Protein AF-A0A7S2T0H1-F1 (afdb_monomer_lite)

Radius of gyration: 29.08 Å; chains: 1; bounding box: 65×46×97 Å

Secondary structure (DSSP, 8-state):
-HHHHHHHHHHHHHHTHHHHHHHHHHHHHHHHHHHHHHHHHHTTTTTS--TTHHHHHHHHHHHHHHHHHHHHHHHHHHHHHHHHHHHHHHHHHHHHHHGGG--S-HHHHHHHHHHHHHHHHHHHHHHHHHHHHHHHHHHHHHHHHHHHHTTTTHHHHGGGHHHHHIIIIISHHHHTHHHHT--HHHHHHHHHHHHIIIIIIHHHHTTHHHHHHHHHHHTT--TTS-HHHHHHH--TT-HHHHHHHHHHHHHHHHHHHHHHHHHHHHHHHHHHHHHHHHHHHHHHHHHHHHHHHHHHHHHHHHHHHHHHHHH--

Sequence (313 aa):
DRNLEDEYLENLVVLSKGKFLSGYAVSLGLFILGPLVDMIQAWPLNRIDDPNVHSVMAKEAVPTFCALLVLLFGLVACAVAYETGKCVAWSWRWCWCCCSSSLTNRRGCLNVVSSCTESLRRQRRVILQITGAVYLSYVVIMSVEFAMLGNLWSFLYGKQGWILKLIFFDLPPLISLLFMSLPTFLVGEIMFLAILSFSVIIPTVLGYWQSMNDIVNSGIEFTRFSPFWEELCSDEDRPDIVRSCKIDYVYKMALPYILVNALMIAVIIVSALSEATNRRLFIWKKLTRAQHSKIIKDHKKKEETIIEMFQSF

Foldseek 3Di:
DVVVVLVLLLVLLVVQLVLQLVLLVQLLVLQVVLVVVVCVVCVVVVPDDDVCVVVLCVLLCVLSVVLNVLSVCLNVVSVCLVVVLVVLVVVVVVVVVVPPPDDPDPPVVVVVVVVSVVVSSVSSVVNLVSVLVSLQVLLVSLLVSCLVCLCVCCLAFFLLSSLSCCLRHRCSSLLSLLRRLHALVSLCVSLVSNCCRSVNDSCVVVVSVVVLVCLVPVVDPLPTGNPVLCVQQVPPVCVPSNVVSSVVSNCVRVVSVVVRNVSSVVSSVSSVVSVVVSSVVSVVVVVVVVVVVVVVVVVVVVVVVVVVVVVVD

Structure (mmCIF, N/CA/C/O backbone):
data_AF-A0A7S2T0H1-F1
#
_entry.id   AF-A0A7S2T0H1-F1
#
loop_
_atom_site.group_PDB
_atom_site.id
_atom_site.type_symbol
_atom_site.label_atom_id
_atom_site.label_alt_id
_atom_site.label_comp_id
_atom_site.label_asym_id
_atom_site.label_entity_id
_atom_site.label_seq_id
_atom_site.pdbx_PDB_ins_code
_atom_site.Cartn_x
_atom_site.Cartn_y
_atom_site.Cartn_z
_atom_site.occupancy
_atom_site.B_iso_or_equiv
_atom_site.auth_seq_id
_atom_site.auth_comp_id
_atom_site.auth_asym_id
_atom_site.auth_atom_id
_atom_site.pdbx_PDB_model_num
ATOM 1 N N . ASP A 1 1 ? 0.901 -2.892 30.614 1.00 58.84 1 ASP A N 1
ATOM 2 C CA . ASP A 1 1 ? -0.549 -3.097 30.774 1.00 58.84 1 ASP A CA 1
ATOM 3 C C . ASP A 1 1 ? -1.129 -3.787 29.530 1.00 58.84 1 ASP A C 1
ATOM 5 O O . ASP A 1 1 ? -1.728 -3.148 28.674 1.00 58.84 1 ASP A O 1
ATOM 9 N N . ARG A 1 2 ? -0.856 -5.093 29.354 1.00 64.06 2 ARG A N 1
ATOM 10 C CA . ARG A 1 2 ? -1.205 -5.840 28.121 1.00 64.06 2 ARG A CA 1
ATOM 11 C C . ARG A 1 2 ? -2.721 -5.933 27.885 1.00 64.06 2 ARG A C 1
ATOM 13 O O . ARG A 1 2 ? -3.167 -5.949 26.746 1.00 64.06 2 ARG A O 1
ATOM 20 N N . ASN A 1 3 ? -3.512 -5.916 28.958 1.00 74.75 3 ASN A N 1
ATOM 21 C CA . ASN A 1 3 ? -4.973 -5.966 28.868 1.00 74.75 3 ASN A CA 1
ATOM 22 C C . ASN A 1 3 ? -5.575 -4.686 28.273 1.00 74.75 3 ASN A C 1
ATOM 24 O O . ASN A 1 3 ? -6.564 -4.757 27.548 1.00 74.75 3 ASN A O 1
ATOM 28 N N . LEU A 1 4 ? -4.983 -3.524 28.564 1.00 77.06 4 LEU A N 1
ATOM 29 C CA . LEU A 1 4 ? -5.436 -2.234 28.038 1.00 77.06 4 LEU A CA 1
ATOM 30 C C . LEU A 1 4 ? -5.136 -2.075 26.544 1.00 77.06 4 LEU A C 1
ATOM 32 O O . LEU A 1 4 ? -5.931 -1.468 25.827 1.00 77.06 4 LEU A O 1
ATOM 36 N N . GLU A 1 5 ? -4.022 -2.637 26.077 1.00 76.38 5 GLU A N 1
ATOM 37 C CA . GLU A 1 5 ? -3.668 -2.664 24.655 1.00 76.38 5 GLU A CA 1
ATOM 38 C C . GLU A 1 5 ? -4.590 -3.591 23.856 1.00 76.38 5 GLU A C 1
ATOM 40 O O . GLU A 1 5 ? -5.114 -3.188 22.818 1.00 76.38 5 GLU A O 1
ATOM 45 N N . ASP A 1 6 ? -4.880 -4.779 24.388 1.00 76.25 6 ASP A N 1
ATOM 46 C CA . ASP A 1 6 ? -5.849 -5.702 23.791 1.00 76.25 6 ASP A CA 1
ATOM 47 C C . ASP A 1 6 ? -7.241 -5.057 23.668 1.00 76.25 6 ASP A C 1
ATOM 49 O O . ASP A 1 6 ? -7.876 -5.108 22.614 1.00 76.25 6 ASP A O 1
ATOM 53 N N . GLU A 1 7 ? -7.703 -4.380 24.720 1.00 80.00 7 GLU A N 1
ATOM 54 C CA . GLU A 1 7 ? -8.996 -3.691 24.712 1.00 80.00 7 GLU A CA 1
ATOM 55 C C . GLU A 1 7 ? -9.024 -2.498 23.740 1.00 80.00 7 GLU A C 1
ATOM 57 O O . GLU A 1 7 ? -10.055 -2.214 23.121 1.00 80.00 7 GLU A O 1
ATOM 62 N N . TYR A 1 8 ? -7.901 -1.796 23.575 1.00 83.06 8 TYR A N 1
ATOM 63 C CA . TYR A 1 8 ? -7.769 -0.742 22.573 1.00 83.06 8 TYR A CA 1
ATOM 64 C C . TYR A 1 8 ? -7.890 -1.306 21.151 1.00 83.06 8 TYR A C 1
ATOM 66 O O . TYR A 1 8 ? -8.699 -0.800 20.371 1.00 83.06 8 TYR A O 1
ATOM 74 N N . LEU A 1 9 ? -7.143 -2.367 20.825 1.00 80.25 9 LEU A N 1
ATOM 75 C CA . LEU A 1 9 ? -7.165 -2.995 19.500 1.00 80.25 9 LEU A CA 1
ATOM 76 C C . LEU A 1 9 ? -8.558 -3.526 19.147 1.00 80.25 9 LEU A C 1
ATOM 78 O O . LEU A 1 9 ? -9.033 -3.338 18.027 1.00 80.25 9 LEU A O 1
ATOM 82 N N . GLU A 1 10 ? -9.262 -4.119 20.110 1.00 79.12 10 GLU A N 1
ATOM 83 C CA . GLU A 1 10 ? -10.645 -4.552 19.912 1.00 79.12 10 GLU A CA 1
ATOM 84 C C . GLU A 1 10 ? -11.586 -3.383 19.595 1.00 79.12 10 GLU A C 1
ATOM 86 O O . GLU A 1 10 ? -12.421 -3.489 18.693 1.00 79.12 10 GLU A O 1
ATOM 91 N N . ASN A 1 11 ? -11.464 -2.267 20.321 1.00 81.38 11 ASN A N 1
ATOM 92 C CA . ASN A 1 11 ? -12.262 -1.071 20.050 1.00 81.38 11 ASN A CA 1
ATOM 93 C C . ASN A 1 11 ? -11.920 -0.458 18.690 1.00 81.38 11 ASN A C 1
ATOM 95 O O . ASN A 1 11 ? -12.821 0.001 17.986 1.00 81.38 11 ASN A O 1
ATOM 99 N N . LEU A 1 12 ? -10.643 -0.481 18.306 1.00 82.38 12 LEU A N 1
ATOM 100 C CA . LEU A 1 12 ? -10.184 0.006 17.014 1.00 82.38 12 LEU A CA 1
ATOM 101 C C . LEU A 1 12 ? -10.850 -0.775 15.876 1.00 82.38 12 LEU A C 1
ATOM 103 O O . LEU A 1 12 ? -11.467 -0.152 15.017 1.00 82.38 12 LEU A O 1
ATOM 107 N N . VAL A 1 13 ? -10.809 -2.113 15.902 1.00 82.00 13 VAL A N 1
ATOM 108 C CA . VAL A 1 13 ? -11.385 -2.987 14.855 1.00 82.00 13 VAL A CA 1
ATOM 109 C C . VAL A 1 13 ? -12.895 -2.781 14.687 1.00 82.00 13 VAL A C 1
ATOM 111 O O . VAL A 1 13 ? -13.408 -2.806 13.567 1.00 82.00 13 VAL A O 1
ATOM 114 N N . VAL A 1 14 ? -13.623 -2.542 15.782 1.00 79.88 14 VAL A N 1
ATOM 115 C CA . VAL A 1 14 ? -15.074 -2.286 15.734 1.00 79.88 14 VAL A CA 1
ATOM 116 C C . VAL A 1 14 ? -15.383 -0.923 15.120 1.00 79.88 14 VAL A C 1
ATOM 118 O O . VAL A 1 14 ? -16.263 -0.817 14.268 1.00 79.88 14 VAL A O 1
ATOM 121 N N . LEU A 1 15 ? -14.657 0.119 15.531 1.00 79.81 15 LEU A N 1
ATOM 122 C CA . LEU A 1 15 ? -14.873 1.485 15.043 1.00 79.81 15 LEU A CA 1
ATOM 123 C C . LEU A 1 15 ? -14.443 1.668 13.581 1.00 79.81 15 LEU A C 1
ATOM 125 O O . LEU A 1 15 ? -14.907 2.589 12.913 1.00 79.81 15 LEU A O 1
ATOM 129 N N . SER A 1 16 ? -13.566 0.800 13.084 1.00 82.19 16 SER A N 1
ATOM 130 C CA . SER A 1 16 ? -12.949 0.908 11.761 1.00 82.19 16 SER A CA 1
ATOM 131 C C . SER A 1 16 ? -13.557 -0.017 10.703 1.00 82.19 16 SER A C 1
ATOM 133 O O . SER A 1 16 ? -13.072 0.003 9.579 1.00 82.19 16 SER A O 1
ATOM 135 N N . LYS A 1 17 ? -14.645 -0.762 10.972 1.00 82.88 17 LYS A N 1
ATOM 136 C CA . LYS A 1 17 ? -15.260 -1.673 9.973 1.00 82.88 17 LYS A CA 1
ATOM 137 C C . LYS A 1 17 ? -15.438 -1.027 8.590 1.00 82.88 17 LYS A C 1
ATOM 139 O O . LYS A 1 17 ? -15.070 -1.621 7.581 1.00 82.88 17 LYS A O 1
ATOM 144 N N . GLY A 1 18 ? -15.977 0.195 8.549 1.00 83.19 18 GLY A N 1
ATOM 145 C CA . GLY A 1 18 ? -16.159 0.935 7.295 1.00 83.19 18 GLY A CA 1
ATOM 146 C C . GLY A 1 18 ? -14.838 1.273 6.600 1.00 83.19 18 GLY A C 1
ATOM 147 O O . GLY A 1 18 ? -14.752 1.157 5.386 1.00 83.19 18 GLY A O 1
ATOM 148 N N . LYS A 1 19 ? -13.802 1.603 7.379 1.00 87.00 19 LYS A N 1
ATOM 149 C CA . LYS A 1 19 ? -12.456 1.954 6.906 1.00 87.00 19 LYS A CA 1
ATOM 150 C C . LYS A 1 19 ? -11.707 0.764 6.303 1.00 87.00 19 LYS A C 1
ATOM 152 O O . LYS A 1 19 ? -11.042 0.913 5.284 1.00 87.00 19 LYS A O 1
ATOM 157 N N . PHE A 1 20 ? -11.844 -0.421 6.901 1.00 85.00 20 PHE A N 1
ATOM 158 C CA . PHE A 1 20 ? -11.280 -1.658 6.353 1.00 85.00 20 PHE A CA 1
ATOM 159 C C . PHE A 1 20 ? -11.918 -2.015 5.007 1.00 85.00 20 PHE A C 1
ATOM 161 O O . PHE A 1 20 ? -11.212 -2.244 4.030 1.00 85.00 20 PHE A O 1
ATOM 168 N N . LEU A 1 21 ? -13.252 -2.011 4.927 1.00 85.00 21 LEU A N 1
ATOM 169 C CA . LEU A 1 21 ? -13.957 -2.334 3.682 1.00 85.00 21 LEU A CA 1
ATOM 170 C C . LEU A 1 21 ? -13.691 -1.294 2.587 1.00 85.00 21 LEU A C 1
ATOM 172 O O . LEU A 1 21 ? -13.424 -1.668 1.447 1.00 85.00 21 LEU A O 1
ATOM 176 N N . SER A 1 22 ? -13.703 0.000 2.929 1.00 87.56 22 SER A N 1
ATOM 177 C CA . SER A 1 22 ? -13.361 1.056 1.973 1.00 87.56 22 SER A CA 1
ATOM 178 C C . SER A 1 22 ? -11.909 0.961 1.519 1.00 87.56 22 SER A C 1
ATOM 180 O O . SER A 1 22 ? -11.635 1.183 0.349 1.00 87.56 22 SER A O 1
ATOM 182 N N . GLY A 1 23 ? -10.981 0.598 2.411 1.00 88.69 23 GLY A N 1
ATOM 183 C CA . GLY A 1 23 ? -9.5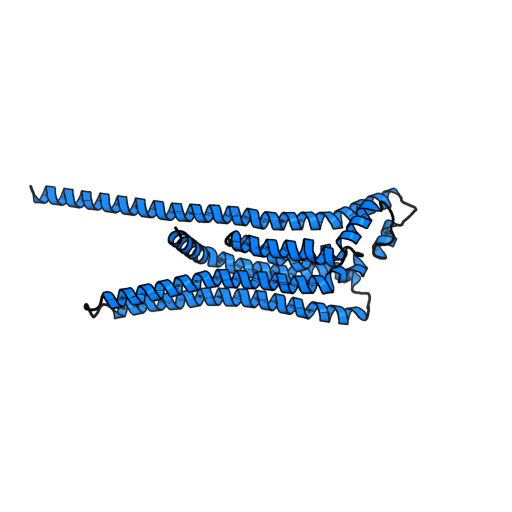79 0.392 2.057 1.00 88.69 23 GLY A CA 1
ATOM 184 C C . GLY A 1 23 ? -9.410 -0.692 0.994 1.00 88.69 23 GLY A C 1
ATOM 185 O O . GLY A 1 23 ? -8.779 -0.441 -0.024 1.00 88.69 23 GLY A O 1
ATOM 186 N N . TYR A 1 24 ? -10.036 -1.859 1.166 1.00 88.00 24 TYR A N 1
ATOM 187 C CA . TYR A 1 24 ? -9.967 -2.929 0.163 1.00 88.00 24 TYR A CA 1
ATOM 188 C C . TYR A 1 24 ? -10.647 -2.541 -1.153 1.00 88.00 24 TYR A C 1
ATOM 190 O O . TYR A 1 24 ? -10.135 -2.853 -2.224 1.00 88.00 24 TYR A O 1
ATOM 198 N N . ALA A 1 25 ? -11.772 -1.823 -1.095 1.00 87.75 25 ALA A N 1
ATOM 199 C CA . ALA A 1 25 ? -12.424 -1.310 -2.297 1.00 87.75 25 ALA A CA 1
ATOM 200 C C . ALA A 1 25 ? -11.519 -0.327 -3.061 1.00 87.75 25 ALA A C 1
ATOM 202 O O . ALA A 1 25 ? -11.408 -0.413 -4.282 1.00 87.75 25 ALA A O 1
ATOM 203 N N . VAL A 1 26 ? -10.825 0.566 -2.346 1.00 90.12 26 VAL A N 1
ATOM 204 C CA . VAL A 1 26 ? -9.837 1.482 -2.933 1.00 90.12 26 VAL A CA 1
ATOM 205 C C . VAL A 1 26 ? -8.635 0.712 -3.478 1.00 90.12 26 VAL A C 1
ATOM 207 O O . VAL A 1 26 ? -8.173 1.036 -4.565 1.00 90.12 26 VAL A O 1
ATOM 210 N N . SER A 1 27 ? -8.144 -0.321 -2.785 1.00 89.88 27 SER A N 1
ATOM 211 C CA . SER A 1 27 ? -7.009 -1.120 -3.268 1.00 89.88 27 SER A CA 1
ATOM 212 C C . SER A 1 27 ? -7.347 -1.850 -4.567 1.00 89.88 27 SER A C 1
ATOM 214 O O . SER A 1 27 ? -6.549 -1.817 -5.496 1.00 89.88 27 SER A O 1
ATOM 216 N N . LEU A 1 28 ? -8.538 -2.451 -4.659 1.00 88.81 28 LEU A N 1
ATOM 217 C CA . LEU A 1 28 ? -9.033 -3.094 -5.878 1.00 88.81 28 LEU A CA 1
ATOM 218 C C . LEU A 1 28 ? -9.240 -2.073 -7.000 1.00 88.81 28 LEU A C 1
ATOM 220 O O . LEU A 1 28 ? -8.843 -2.319 -8.135 1.00 88.81 28 LEU A O 1
ATOM 224 N N . GLY A 1 29 ? -9.814 -0.912 -6.676 1.00 86.62 29 GLY A N 1
ATOM 225 C CA . GLY A 1 29 ? -9.983 0.181 -7.630 1.00 86.62 29 GLY A CA 1
ATOM 226 C C . GLY A 1 29 ? -8.648 0.649 -8.205 1.00 86.62 29 GLY A C 1
ATOM 227 O O . GLY A 1 29 ? -8.516 0.748 -9.418 1.00 86.62 29 GLY A O 1
ATOM 228 N N . LEU A 1 30 ? -7.642 0.873 -7.357 1.00 86.88 30 LEU A N 1
ATOM 229 C CA . LEU A 1 30 ? -6.303 1.287 -7.783 1.00 86.88 30 LEU A CA 1
ATOM 230 C C . LEU A 1 30 ? -5.565 0.187 -8.554 1.00 86.88 30 LEU A C 1
ATOM 232 O O . LEU A 1 30 ? -4.889 0.499 -9.529 1.00 86.88 30 LEU A O 1
ATOM 236 N N . PHE A 1 31 ? -5.738 -1.081 -8.171 1.00 86.06 31 PHE A N 1
ATOM 237 C CA . PHE A 1 31 ? -5.162 -2.222 -8.888 1.00 86.06 31 PHE A CA 1
ATOM 238 C C . PHE A 1 31 ? -5.712 -2.353 -10.315 1.00 86.06 31 PHE A C 1
ATOM 240 O O . PHE A 1 31 ? -4.984 -2.743 -11.215 1.00 86.06 31 PHE A O 1
ATOM 247 N N . ILE A 1 32 ? -6.986 -2.012 -10.538 1.00 84.44 32 ILE A N 1
ATOM 248 C CA . ILE A 1 32 ? -7.607 -2.050 -11.873 1.00 84.44 32 ILE A CA 1
ATOM 249 C C . ILE A 1 32 ? -7.308 -0.767 -12.659 1.00 84.44 32 ILE A C 1
ATOM 251 O O . ILE A 1 32 ? -7.019 -0.820 -13.853 1.00 84.44 32 ILE A O 1
ATOM 255 N N . LEU A 1 33 ? -7.388 0.395 -12.004 1.00 81.62 33 LEU A N 1
ATOM 256 C CA . LEU A 1 33 ? -7.216 1.693 -12.657 1.00 81.62 33 LEU A CA 1
ATOM 257 C C . LEU A 1 33 ? -5.780 1.935 -13.119 1.00 81.62 33 LEU A C 1
ATOM 259 O O . LEU A 1 33 ? -5.607 2.557 -14.160 1.00 81.62 33 LEU A O 1
ATOM 263 N N . GLY A 1 34 ? -4.775 1.454 -12.384 1.00 73.88 34 GLY A N 1
ATOM 264 C CA . GLY A 1 34 ? -3.366 1.604 -12.759 1.00 73.88 34 GLY A CA 1
ATOM 265 C C . GLY A 1 34 ? -3.071 1.069 -14.167 1.00 73.88 34 GLY A C 1
ATOM 266 O O . GLY A 1 34 ? -2.762 1.864 -15.058 1.00 73.88 34 GLY A O 1
ATOM 267 N N . PRO A 1 35 ? -3.280 -0.239 -14.413 1.00 72.19 35 PRO A N 1
ATOM 268 C CA . PRO A 1 35 ? -3.136 -0.841 -15.737 1.00 72.19 35 PRO A CA 1
ATOM 269 C C . PRO A 1 35 ? -4.044 -0.216 -16.799 1.00 72.19 35 PRO A C 1
ATOM 271 O O . PRO A 1 35 ? -3.666 -0.130 -17.961 1.00 72.19 35 PRO A O 1
ATOM 274 N N . LEU A 1 36 ? -5.245 0.233 -16.424 1.00 72.62 36 LEU A N 1
ATOM 275 C CA . LEU A 1 36 ? -6.188 0.839 -17.364 1.00 72.62 36 LEU A CA 1
ATOM 276 C C . LEU A 1 36 ? -5.705 2.208 -17.862 1.00 72.62 36 LEU A C 1
ATOM 278 O O . LEU A 1 36 ? -5.838 2.505 -19.047 1.00 72.62 36 LEU A O 1
ATOM 282 N N . VAL A 1 37 ? -5.130 3.035 -16.983 1.00 72.62 37 VAL A N 1
ATOM 283 C CA . VAL A 1 37 ? -4.539 4.328 -17.364 1.00 72.62 37 VAL A CA 1
ATOM 284 C C . VAL A 1 37 ? -3.370 4.116 -18.316 1.00 72.62 37 VAL A C 1
ATOM 286 O O . VAL A 1 37 ? -3.300 4.786 -19.345 1.00 72.62 37 VAL A O 1
ATOM 289 N N . ASP A 1 38 ? -2.502 3.157 -18.007 1.00 66.56 38 ASP A N 1
ATOM 290 C CA . ASP A 1 38 ? -1.375 2.815 -18.867 1.00 66.56 38 ASP A CA 1
ATOM 291 C C . ASP A 1 38 ? -1.838 2.251 -20.221 1.00 66.56 38 ASP A C 1
ATOM 293 O O . ASP A 1 38 ? -1.403 2.724 -21.265 1.00 66.56 38 ASP A O 1
ATOM 297 N N . MET A 1 39 ? -2.834 1.359 -20.243 1.00 66.56 39 MET A N 1
ATOM 298 C CA . MET A 1 39 ? -3.401 0.826 -21.487 1.00 66.56 39 MET A CA 1
ATOM 299 C C . MET A 1 39 ? -4.010 1.923 -22.372 1.00 66.56 39 MET A C 1
ATOM 301 O O . MET A 1 39 ? -3.869 1.877 -23.594 1.00 66.56 39 MET A O 1
ATOM 305 N N . ILE A 1 40 ? -4.665 2.929 -21.781 1.00 70.50 40 ILE A N 1
ATOM 306 C CA . ILE A 1 40 ? -5.178 4.092 -22.520 1.00 70.50 40 ILE A CA 1
ATOM 307 C C . ILE A 1 40 ? -4.023 4.941 -23.067 1.00 70.50 40 ILE A C 1
ATOM 309 O O . ILE A 1 40 ? -4.090 5.383 -24.214 1.00 70.50 40 ILE A O 1
ATOM 313 N N . GLN A 1 41 ? -2.965 5.155 -22.280 1.00 66.25 41 GLN A N 1
ATOM 314 C CA . GLN A 1 41 ? -1.777 5.897 -22.714 1.00 66.25 41 GLN A CA 1
ATOM 315 C C . GLN A 1 41 ? -1.006 5.167 -23.822 1.00 66.25 41 GLN A C 1
ATOM 317 O O . GLN A 1 41 ? -0.531 5.807 -24.758 1.00 66.25 41 GLN A O 1
ATOM 322 N N . ALA A 1 42 ? -0.922 3.840 -23.744 1.00 60.69 42 ALA A N 1
ATOM 323 C CA . ALA A 1 42 ? -0.217 2.981 -24.686 1.00 60.69 42 ALA A CA 1
ATOM 324 C C . ALA A 1 42 ? -1.061 2.595 -25.914 1.00 60.69 42 ALA A C 1
ATOM 326 O O . ALA A 1 42 ? -0.509 2.091 -26.892 1.00 60.69 42 ALA A O 1
ATOM 327 N N . TRP A 1 43 ? -2.375 2.862 -25.925 1.00 59.28 43 TRP A N 1
ATOM 328 C CA . TRP A 1 43 ? -3.269 2.562 -27.055 1.00 59.28 43 TRP A CA 1
ATOM 329 C C . TRP A 1 43 ? -2.721 3.042 -28.411 1.00 59.28 43 TRP A C 1
ATOM 331 O O . TRP A 1 43 ? -2.726 2.250 -29.357 1.00 59.28 43 TRP A O 1
ATOM 341 N N . PRO A 1 44 ? -2.206 4.282 -28.559 1.00 56.56 44 PRO A N 1
ATOM 342 C CA . PRO A 1 44 ? -1.683 4.753 -29.842 1.00 56.56 44 PRO A CA 1
ATOM 343 C C . PRO A 1 44 ? -0.455 3.961 -30.317 1.00 56.56 44 PRO A C 1
ATOM 345 O O . PRO A 1 44 ? -0.202 3.895 -31.517 1.00 56.56 44 PRO A O 1
ATOM 348 N N . LEU A 1 45 ? 0.291 3.369 -29.379 1.00 51.91 45 LEU A N 1
ATOM 349 C CA . LEU A 1 45 ? 1.586 2.717 -29.585 1.00 51.91 45 LEU A CA 1
ATOM 350 C C . LEU A 1 45 ? 1.453 1.194 -29.763 1.00 51.91 45 LEU A C 1
ATOM 352 O O . LEU A 1 45 ? 2.238 0.597 -30.491 1.00 51.91 45 LEU A O 1
ATOM 356 N N . ASN A 1 46 ? 0.402 0.579 -29.209 1.00 52.81 46 ASN A N 1
ATOM 357 C CA . ASN A 1 46 ? 0.074 -0.849 -29.362 1.00 52.81 46 ASN A CA 1
ATOM 358 C C . ASN A 1 46 ? -0.429 -1.246 -30.763 1.00 52.81 46 ASN A C 1
ATOM 360 O O . ASN A 1 46 ? -0.844 -2.380 -30.975 1.00 52.81 46 ASN A O 1
ATOM 364 N N . ARG A 1 47 ? -0.411 -0.328 -31.735 1.00 52.47 47 ARG A N 1
ATOM 365 C CA . ARG A 1 47 ? -0.765 -0.608 -33.137 1.00 52.47 47 ARG A CA 1
ATOM 366 C C . ARG A 1 47 ? 0.353 -1.304 -33.925 1.00 52.47 47 ARG A C 1
ATOM 368 O O . ARG A 1 47 ? 0.169 -1.578 -35.107 1.00 52.47 47 ARG A O 1
ATOM 375 N N . ILE A 1 48 ? 1.504 -1.531 -33.294 1.00 54.25 48 ILE A N 1
ATOM 376 C CA . ILE A 1 48 ? 2.662 -2.213 -33.871 1.00 54.25 48 ILE A CA 1
ATOM 377 C C . ILE A 1 48 ? 2.563 -3.692 -33.467 1.00 54.25 48 ILE A C 1
ATOM 379 O O . ILE A 1 48 ? 2.824 -4.043 -32.319 1.00 54.25 48 ILE A O 1
ATOM 383 N N . ASP A 1 49 ? 2.121 -4.541 -34.398 1.00 48.56 49 ASP A N 1
ATOM 384 C CA . ASP A 1 49 ? 1.957 -5.987 -34.197 1.00 48.56 49 ASP A CA 1
ATOM 385 C C . ASP A 1 49 ? 3.324 -6.674 -34.051 1.00 48.56 49 ASP A C 1
ATOM 387 O O . ASP A 1 49 ? 3.961 -7.041 -35.040 1.00 48.56 49 ASP A O 1
ATOM 391 N N . ASP A 1 50 ? 3.781 -6.856 -32.812 1.00 55.69 50 ASP A N 1
ATOM 392 C CA . ASP A 1 50 ? 5.008 -7.592 -32.506 1.00 55.69 50 ASP A CA 1
ATOM 393 C C . ASP A 1 50 ? 4.656 -8.975 -31.900 1.00 55.69 50 ASP A C 1
ATOM 395 O O . ASP A 1 50 ? 4.017 -9.052 -30.843 1.00 55.69 50 ASP A O 1
ATOM 399 N N . PRO A 1 51 ? 5.035 -10.112 -32.521 1.00 54.47 51 PRO A N 1
ATOM 400 C CA . PRO A 1 51 ? 4.623 -11.457 -32.087 1.00 54.47 51 PRO A CA 1
ATOM 401 C C . PRO A 1 51 ? 5.105 -11.857 -30.680 1.00 54.47 51 PRO A C 1
ATOM 403 O O . PRO A 1 51 ? 4.570 -12.795 -30.083 1.00 54.47 51 PRO A O 1
ATOM 406 N N . ASN A 1 52 ? 6.071 -11.136 -30.104 1.00 56.41 52 ASN A N 1
ATOM 407 C CA . ASN A 1 52 ? 6.539 -11.364 -28.734 1.00 56.41 52 ASN A CA 1
ATOM 408 C C . ASN A 1 52 ? 5.536 -10.913 -27.653 1.00 56.41 52 ASN A C 1
ATOM 410 O O . ASN A 1 52 ? 5.615 -11.394 -26.516 1.00 56.41 52 ASN A O 1
ATOM 414 N N . VAL A 1 53 ? 4.559 -10.065 -28.000 1.00 57.22 53 VAL A N 1
ATOM 415 C CA . VAL A 1 53 ? 3.578 -9.477 -27.067 1.00 57.22 53 VAL A CA 1
ATOM 416 C C . VAL A 1 53 ? 2.706 -10.544 -26.395 1.00 57.22 53 VAL A C 1
ATOM 418 O O . VAL A 1 53 ? 2.446 -10.467 -25.194 1.00 57.22 53 VAL A O 1
ATOM 421 N N . HIS A 1 54 ? 2.322 -11.607 -27.110 1.00 54.41 54 HIS A N 1
ATOM 422 C CA . HIS A 1 54 ? 1.484 -12.672 -26.541 1.00 54.41 54 HIS A CA 1
ATOM 423 C C . HIS A 1 54 ? 2.184 -13.472 -25.432 1.00 54.41 54 HIS A C 1
ATOM 425 O O . HIS A 1 54 ? 1.559 -13.831 -24.433 1.00 54.41 54 HIS A O 1
ATOM 431 N N . SER A 1 55 ? 3.488 -13.728 -25.577 1.00 60.44 55 SER A N 1
ATOM 432 C CA . SER A 1 55 ? 4.273 -14.458 -24.569 1.00 60.44 55 SER A CA 1
ATOM 433 C C . SER A 1 55 ? 4.494 -13.639 -23.294 1.00 60.44 55 SER A C 1
ATOM 435 O O . SER A 1 55 ? 4.597 -14.186 -22.195 1.00 60.44 55 SER A O 1
ATOM 437 N N . VAL A 1 56 ? 4.537 -12.320 -23.452 1.00 61.47 56 VAL A N 1
ATOM 438 C CA . VAL A 1 56 ? 4.705 -11.339 -22.388 1.00 61.47 56 VAL A CA 1
ATOM 439 C C . VAL A 1 56 ? 3.406 -11.171 -21.605 1.00 61.47 56 VAL A C 1
ATOM 441 O O . VAL A 1 56 ? 3.411 -11.337 -20.387 1.00 61.47 56 VAL A O 1
ATOM 444 N N . MET A 1 57 ? 2.280 -10.979 -22.296 1.00 60.66 57 MET A N 1
ATOM 445 C CA . MET A 1 57 ? 0.965 -10.861 -21.656 1.00 60.66 57 MET A CA 1
ATOM 446 C C . MET A 1 57 ? 0.599 -12.107 -20.842 1.00 60.66 57 MET A C 1
ATOM 448 O O . MET A 1 57 ? 0.053 -11.995 -19.748 1.00 60.66 57 MET A O 1
ATOM 452 N N . ALA A 1 58 ? 0.958 -13.303 -21.322 1.00 61.69 58 ALA A N 1
ATOM 453 C CA . ALA A 1 58 ? 0.738 -14.543 -20.578 1.00 61.69 58 ALA A CA 1
ATOM 454 C C . ALA A 1 58 ? 1.559 -14.620 -19.274 1.00 61.69 58 ALA A C 1
ATOM 456 O O . ALA A 1 58 ? 1.087 -15.178 -18.283 1.00 61.69 58 ALA A O 1
ATOM 457 N N . LYS A 1 59 ? 2.775 -14.054 -19.256 1.00 66.69 59 LYS A N 1
ATOM 458 C CA . LYS A 1 59 ? 3.638 -14.016 -18.065 1.00 66.69 59 LYS A CA 1
ATOM 459 C C . LYS A 1 59 ? 3.187 -12.971 -17.049 1.00 66.69 59 LYS A C 1
ATOM 461 O O . LYS A 1 59 ? 3.340 -13.218 -15.858 1.00 66.69 59 LYS A O 1
ATOM 466 N N . GLU A 1 60 ? 2.615 -11.855 -17.498 1.00 69.12 60 GLU A N 1
ATOM 467 C CA . GLU A 1 60 ? 2.047 -10.834 -16.604 1.00 69.12 60 GLU A CA 1
ATOM 468 C C . GLU A 1 60 ? 0.695 -11.270 -16.018 1.00 69.12 60 GLU A C 1
ATOM 470 O O . GLU A 1 60 ? 0.396 -10.996 -14.857 1.00 69.12 60 GLU A O 1
ATOM 475 N N . ALA A 1 61 ? -0.121 -11.998 -16.787 1.00 71.94 61 ALA A N 1
ATOM 476 C CA . ALA A 1 61 ? -1.480 -12.370 -16.388 1.00 71.94 61 ALA A CA 1
ATOM 477 C C . ALA A 1 61 ? -1.536 -13.265 -15.138 1.00 71.94 61 ALA A C 1
ATOM 479 O O . ALA A 1 61 ? -2.451 -13.147 -14.329 1.00 71.94 61 ALA A O 1
ATOM 480 N N . VAL A 1 62 ? -0.572 -14.174 -14.962 1.00 75.94 62 VAL A N 1
ATOM 481 C CA . VAL A 1 62 ? -0.574 -15.121 -13.834 1.00 75.94 62 VAL A CA 1
ATOM 482 C C . VAL A 1 62 ? -0.366 -14.425 -12.478 1.00 75.94 62 VAL A C 1
ATOM 484 O O . VAL A 1 62 ? -1.227 -14.577 -11.608 1.00 75.94 62 VAL A O 1
ATOM 487 N N . PRO A 1 63 ? 0.725 -13.669 -12.244 1.00 79.12 63 PRO A N 1
ATOM 488 C CA . PRO A 1 63 ? 0.942 -12.989 -10.969 1.00 79.12 63 PRO A CA 1
ATOM 489 C C . PRO A 1 63 ? -0.103 -11.904 -10.697 1.00 79.12 63 PRO A C 1
ATOM 491 O O . PRO A 1 63 ? -0.592 -11.828 -9.570 1.00 79.12 63 PRO A O 1
ATOM 494 N N . THR A 1 64 ? -0.532 -11.152 -11.713 1.00 79.25 64 THR A N 1
ATOM 495 C CA . THR A 1 64 ? -1.598 -10.149 -11.559 1.00 79.25 64 THR A CA 1
ATOM 496 C C . THR A 1 64 ? -2.930 -10.786 -11.158 1.00 79.25 64 THR A C 1
ATOM 498 O O . THR A 1 64 ? -3.604 -10.295 -10.248 1.00 79.25 64 THR A O 1
ATOM 501 N N . PHE A 1 65 ? -3.297 -11.928 -11.748 1.00 82.56 65 PHE A N 1
ATOM 502 C CA . PHE A 1 65 ? -4.490 -12.673 -11.345 1.00 82.56 65 PHE A CA 1
ATOM 503 C C . PHE A 1 65 ? -4.365 -13.222 -9.918 1.00 82.56 65 PHE A C 1
ATOM 505 O O . PHE A 1 65 ? -5.304 -13.108 -9.129 1.00 82.56 65 PHE A O 1
ATOM 512 N N . CYS A 1 66 ? -3.198 -13.752 -9.541 1.00 83.69 66 CYS A N 1
ATOM 513 C CA . CYS A 1 66 ? -2.924 -14.186 -8.170 1.00 83.69 66 CYS A CA 1
ATOM 514 C C . CYS A 1 66 ? -3.039 -13.030 -7.163 1.00 83.69 66 CYS A C 1
ATOM 516 O O . CYS A 1 66 ? -3.682 -13.188 -6.125 1.00 83.69 66 CYS A O 1
ATOM 518 N N . ALA A 1 67 ? -2.473 -11.861 -7.468 1.00 83.50 67 ALA A N 1
ATOM 519 C CA . ALA A 1 67 ? -2.556 -10.670 -6.626 1.00 83.50 67 ALA A CA 1
ATOM 520 C C . ALA A 1 67 ? -4.006 -10.182 -6.471 1.00 83.50 67 ALA A C 1
ATOM 522 O O . ALA A 1 67 ? -4.452 -9.882 -5.360 1.00 83.50 67 ALA A O 1
ATOM 523 N N . LEU A 1 68 ? -4.780 -10.187 -7.559 1.00 86.94 68 LEU A N 1
ATOM 524 C CA . LEU A 1 68 ? -6.201 -9.848 -7.545 1.00 86.94 68 LEU A CA 1
ATOM 525 C C . LEU A 1 68 ? -7.015 -10.827 -6.690 1.00 86.94 68 LEU A C 1
ATOM 527 O O . LEU A 1 68 ? -7.829 -10.399 -5.870 1.00 86.94 68 LEU A O 1
ATOM 531 N N . LEU A 1 69 ? -6.769 -12.133 -6.824 1.00 86.75 69 LEU A N 1
ATOM 532 C CA . LEU A 1 69 ? -7.408 -13.151 -5.989 1.00 86.75 69 LEU A CA 1
ATOM 533 C C . LEU A 1 69 ? -7.071 -12.971 -4.508 1.00 86.75 69 LEU A C 1
ATOM 535 O O . LEU A 1 69 ? -7.955 -13.119 -3.667 1.00 86.75 69 LEU A O 1
ATOM 539 N N . VAL A 1 70 ? -5.828 -12.615 -4.180 1.00 88.38 70 VAL A N 1
ATOM 540 C CA . VAL A 1 70 ? -5.398 -12.332 -2.802 1.00 88.38 70 VAL A CA 1
ATOM 541 C C . VAL A 1 70 ? -6.143 -11.124 -2.224 1.00 88.38 70 VAL A C 1
ATOM 543 O O . VAL A 1 70 ? -6.646 -11.196 -1.099 1.00 88.38 70 VAL A O 1
ATOM 546 N N . LEU A 1 71 ? -6.290 -10.040 -2.991 1.00 86.88 71 LEU A N 1
ATOM 547 C CA . LEU A 1 71 ? -7.044 -8.856 -2.561 1.00 86.88 71 LEU A CA 1
ATOM 548 C C . LEU A 1 71 ? -8.546 -9.147 -2.404 1.00 86.88 71 LEU A C 1
ATOM 550 O O . LEU A 1 71 ? -9.151 -8.741 -1.408 1.00 86.88 71 LEU A O 1
ATOM 554 N N . LEU A 1 72 ? -9.144 -9.894 -3.339 1.00 88.00 72 LEU A N 1
ATOM 555 C CA . LEU A 1 72 ? -10.542 -10.331 -3.252 1.00 88.00 72 LEU A CA 1
ATOM 556 C C . LEU A 1 72 ? -10.774 -11.255 -2.055 1.00 88.00 72 LEU A C 1
ATOM 558 O O . LEU A 1 72 ? -11.745 -11.077 -1.317 1.00 88.00 72 LEU A O 1
ATOM 562 N N . PHE A 1 73 ? -9.870 -12.209 -1.830 1.00 88.00 73 PHE A N 1
ATOM 563 C CA . PHE A 1 73 ? -9.909 -13.081 -0.664 1.00 88.00 73 PHE A CA 1
ATOM 564 C C . PHE A 1 73 ? -9.841 -12.263 0.626 1.00 88.00 73 PHE A C 1
ATOM 566 O O . PHE A 1 73 ? -10.643 -12.497 1.525 1.00 88.00 73 PHE A O 1
ATOM 573 N N . GLY A 1 74 ? -8.958 -11.262 0.702 1.00 83.38 74 GLY A N 1
ATOM 574 C CA . GLY A 1 74 ? -8.877 -10.353 1.844 1.00 83.38 74 GLY A CA 1
ATOM 575 C C . GLY A 1 74 ? -10.188 -9.617 2.118 1.00 83.38 74 GLY A C 1
ATOM 576 O O . GLY A 1 74 ? -10.677 -9.638 3.248 1.00 83.38 74 GLY A O 1
ATOM 577 N N . LEU A 1 75 ? -10.808 -9.042 1.082 1.00 86.69 75 LEU A N 1
ATOM 578 C CA . LEU A 1 75 ? -12.104 -8.368 1.197 1.00 86.69 75 LEU A CA 1
ATOM 579 C C . LEU A 1 75 ? -13.192 -9.317 1.729 1.00 86.69 75 LEU A C 1
ATOM 581 O O . LEU A 1 75 ? -13.890 -8.981 2.690 1.00 86.69 75 LEU A O 1
ATOM 585 N N . VAL A 1 76 ? -13.328 -10.503 1.125 1.00 86.19 76 VAL A N 1
ATOM 586 C CA . VAL A 1 76 ? -14.348 -11.495 1.500 1.00 86.19 76 VAL A CA 1
ATOM 587 C C . VAL A 1 76 ? -14.092 -12.031 2.907 1.00 86.19 76 VAL A C 1
ATOM 589 O O . VAL A 1 76 ? -15.015 -12.072 3.720 1.00 86.19 76 VAL A O 1
ATOM 592 N N . ALA A 1 77 ? -12.850 -12.383 3.237 1.00 81.75 77 ALA A N 1
ATOM 593 C CA . ALA A 1 77 ? -12.477 -12.890 4.552 1.00 81.75 77 ALA A CA 1
ATOM 594 C C . ALA A 1 77 ? -12.741 -11.852 5.653 1.00 81.75 77 ALA A C 1
ATOM 596 O O . ALA A 1 77 ? -13.324 -12.188 6.687 1.00 81.75 77 ALA A O 1
ATOM 597 N N . CYS A 1 78 ? -12.403 -10.578 5.424 1.00 82.88 78 CYS A N 1
ATOM 598 C CA . CYS A 1 78 ? -12.728 -9.498 6.353 1.00 82.88 78 CYS A CA 1
ATOM 599 C C . CYS A 1 78 ? -14.246 -9.301 6.483 1.00 82.88 78 CYS A C 1
ATOM 601 O O . CYS A 1 78 ? -14.749 -9.191 7.603 1.00 82.88 78 CYS A O 1
ATOM 603 N N . ALA A 1 79 ? -15.000 -9.304 5.379 1.00 84.25 79 ALA A N 1
ATOM 604 C CA . ALA A 1 79 ? -16.458 -9.181 5.411 1.00 84.25 79 ALA A CA 1
ATOM 605 C C . ALA A 1 79 ? -17.120 -10.327 6.200 1.00 84.25 79 ALA A C 1
ATOM 607 O O . ALA A 1 79 ? -17.939 -10.073 7.087 1.00 84.25 79 ALA A O 1
ATOM 608 N N . VAL A 1 80 ? -16.708 -11.574 5.949 1.00 81.81 80 VAL A N 1
ATOM 609 C CA . VAL A 1 80 ? -17.188 -12.764 6.668 1.00 81.81 80 VAL A CA 1
ATOM 610 C C . VAL A 1 80 ? -16.810 -12.702 8.147 1.00 81.81 80 VAL A C 1
ATOM 612 O O . VAL A 1 80 ? -17.656 -12.975 8.999 1.00 81.81 80 VAL A O 1
ATOM 615 N N . ALA A 1 81 ? -15.589 -12.286 8.490 1.00 78.19 81 ALA A N 1
ATOM 616 C CA . ALA A 1 81 ? -15.173 -12.118 9.884 1.00 78.19 81 ALA A CA 1
ATOM 617 C C . ALA A 1 81 ? -16.032 -11.069 10.620 1.00 78.19 81 ALA A C 1
ATOM 619 O O . ALA A 1 81 ? -16.409 -11.260 11.779 1.00 78.19 81 ALA A O 1
ATOM 620 N N . TYR A 1 82 ? -16.416 -9.984 9.938 1.00 77.06 82 TYR A N 1
ATOM 621 C CA . TYR A 1 82 ? -17.303 -8.967 10.502 1.00 77.06 82 TYR A CA 1
ATOM 622 C C . TYR A 1 82 ? -18.764 -9.418 10.652 1.00 77.06 82 TYR A C 1
ATOM 624 O O . TYR A 1 82 ? -19.445 -8.923 11.553 1.00 77.06 82 TYR A O 1
ATOM 632 N N . GLU A 1 83 ? -19.270 -10.302 9.789 1.00 75.44 83 GLU A N 1
ATOM 633 C CA . GLU A 1 83 ? -20.643 -10.826 9.891 1.00 75.44 83 GLU A CA 1
ATOM 634 C C . GLU A 1 83 ? -20.748 -12.000 10.876 1.00 75.44 83 GLU A C 1
ATOM 636 O O . GLU A 1 83 ? -21.647 -12.026 11.717 1.00 75.44 83 GLU A O 1
ATOM 641 N N . THR A 1 84 ? -19.779 -12.915 10.888 1.00 66.00 84 THR A N 1
ATOM 642 C CA . THR A 1 84 ? -19.727 -14.025 11.862 1.00 66.00 84 THR A CA 1
ATOM 643 C C . THR A 1 84 ? -19.560 -13.529 13.302 1.00 66.00 84 THR A C 1
ATOM 645 O O . THR A 1 84 ? -20.179 -14.077 14.217 1.00 66.00 84 THR A O 1
ATOM 648 N N . GLY A 1 85 ? -18.841 -12.418 13.508 1.00 55.38 85 GLY A N 1
ATOM 649 C CA . GLY A 1 85 ? -18.777 -11.727 14.800 1.00 55.38 85 GLY A CA 1
ATOM 650 C C . GLY A 1 85 ? -20.132 -11.198 15.301 1.00 55.38 85 GLY A C 1
ATOM 651 O O . GLY A 1 85 ? -20.311 -11.021 16.507 1.00 55.38 85 GLY A O 1
ATOM 652 N N . LYS A 1 86 ? -21.117 -10.980 14.414 1.00 45.81 86 LYS A N 1
ATOM 653 C CA . LYS A 1 86 ? -22.493 -10.630 14.807 1.00 45.81 86 LYS A CA 1
ATOM 654 C C . LYS A 1 86 ? -23.327 -11.861 15.164 1.00 45.81 86 LYS A C 1
ATOM 656 O O . LYS A 1 86 ? -24.154 -11.759 16.066 1.00 45.81 86 LYS A O 1
ATOM 661 N N . CYS A 1 87 ? -23.119 -13.013 14.522 1.00 35.06 87 CYS A N 1
ATOM 662 C CA . CYS A 1 87 ? -23.881 -14.238 14.815 1.00 35.06 87 CYS A CA 1
ATOM 663 C C . CYS A 1 87 ? -23.708 -14.709 16.268 1.00 35.06 87 CYS A C 1
ATOM 665 O O . CYS A 1 87 ? -24.684 -15.109 16.903 1.00 35.06 87 CYS A O 1
ATOM 667 N N . VAL A 1 88 ? -22.510 -14.567 16.847 1.00 39.75 88 VAL A N 1
ATOM 668 C CA . VAL A 1 88 ? -22.283 -14.875 18.272 1.00 39.75 88 VAL A CA 1
ATOM 669 C C . VAL A 1 88 ? -23.053 -13.901 19.177 1.00 39.75 88 VAL A C 1
ATOM 671 O O . VAL A 1 88 ? -23.667 -14.328 20.156 1.00 39.75 88 VAL A O 1
ATOM 674 N N . ALA A 1 89 ? -23.115 -12.614 18.813 1.00 37.56 89 ALA A N 1
ATOM 675 C CA . ALA A 1 89 ? -23.871 -11.590 19.541 1.00 37.56 89 ALA A CA 1
ATOM 676 C C . ALA A 1 89 ? -25.403 -11.756 19.429 1.00 37.56 89 ALA A C 1
ATOM 678 O O . ALA A 1 89 ? -26.128 -11.372 20.346 1.00 37.56 89 ALA A O 1
ATOM 679 N N . TRP A 1 90 ? -25.913 -12.368 18.355 1.00 30.83 90 TRP A N 1
ATOM 680 C CA . TRP A 1 90 ? -27.334 -12.722 18.242 1.00 30.83 90 TRP A CA 1
ATOM 681 C C . TRP A 1 90 ? -27.729 -13.879 19.169 1.00 30.83 90 TRP A C 1
ATOM 683 O O . TRP A 1 90 ? -28.833 -13.853 19.717 1.00 30.83 90 TRP A O 1
ATOM 693 N N . SER A 1 91 ? -26.825 -14.830 19.447 1.00 35.53 91 SER A N 1
ATOM 694 C CA . SER A 1 91 ? -27.096 -15.898 20.427 1.00 35.53 91 SER A CA 1
ATOM 695 C C . SER A 1 91 ? -27.282 -15.357 21.855 1.00 35.53 91 SER A C 1
ATOM 697 O O . SER A 1 91 ? -28.045 -15.922 22.633 1.00 35.53 91 SER A O 1
ATOM 699 N N . TRP A 1 92 ? -26.694 -14.199 22.180 1.00 37.81 92 TRP A N 1
ATOM 700 C CA . TRP A 1 92 ? -26.854 -13.540 23.482 1.00 37.81 92 TRP A CA 1
ATOM 701 C C . TRP A 1 92 ? -28.264 -12.985 23.724 1.00 37.81 92 TRP A C 1
ATOM 703 O O . TRP A 1 92 ? -28.731 -13.014 24.861 1.00 37.81 92 TRP A O 1
ATOM 713 N N . ARG A 1 93 ? -28.981 -12.525 22.684 1.00 37.41 93 ARG A N 1
ATOM 714 C CA . ARG A 1 93 ? -30.384 -12.081 22.835 1.00 37.41 93 ARG A CA 1
ATOM 715 C C . ARG A 1 93 ? -31.337 -13.244 23.115 1.00 37.41 93 ARG A C 1
ATOM 717 O O . ARG A 1 93 ? -32.302 -13.069 23.853 1.00 37.41 93 ARG A O 1
ATOM 724 N N . TRP A 1 94 ? -31.034 -14.422 22.575 1.00 34.19 94 TRP A N 1
ATOM 725 C CA . TRP A 1 94 ? -31.812 -15.639 22.804 1.00 34.19 94 TRP A CA 1
ATOM 726 C C . TRP A 1 94 ? -31.453 -16.317 24.132 1.00 34.19 94 TRP A C 1
ATOM 728 O O . TRP A 1 94 ? -32.342 -16.741 24.865 1.00 34.19 94 TRP A O 1
ATOM 738 N N . CYS A 1 95 ? -30.173 -16.325 24.514 1.00 38.09 95 CYS A N 1
ATOM 739 C CA . CYS A 1 95 ? -29.724 -16.942 25.764 1.00 38.09 95 CYS A CA 1
ATOM 740 C C . CYS A 1 95 ? -30.187 -16.157 27.009 1.00 38.09 95 CYS A C 1
ATOM 742 O O . CYS A 1 95 ? -30.547 -16.757 28.020 1.00 38.09 95 CYS A O 1
ATOM 744 N N . TRP A 1 96 ? -30.295 -14.821 26.927 1.00 37.59 96 TRP A N 1
ATOM 745 C CA . TRP A 1 96 ? -30.851 -14.021 28.028 1.00 37.59 96 TRP A CA 1
ATOM 746 C C . TRP A 1 96 ? -32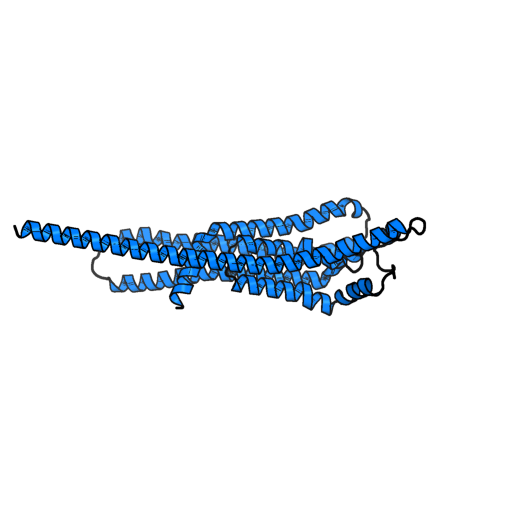.361 -14.250 28.225 1.00 37.59 96 TRP A C 1
ATOM 748 O O . TRP A 1 96 ? -32.836 -14.199 29.357 1.00 37.59 96 TRP A O 1
ATOM 758 N N . CYS A 1 97 ? -33.111 -14.581 27.165 1.00 37.88 97 CYS A N 1
ATOM 759 C CA . CYS A 1 97 ? -34.528 -14.943 27.295 1.00 37.88 97 CYS A CA 1
ATOM 760 C C . CYS A 1 97 ? -34.731 -16.348 27.891 1.00 37.88 97 CYS A C 1
ATOM 762 O O . CYS A 1 97 ? -35.712 -16.565 28.597 1.00 37.88 97 CYS A O 1
ATOM 764 N N . CYS A 1 98 ? -33.801 -17.287 27.679 1.00 37.03 98 CYS A N 1
ATOM 765 C CA . CYS A 1 98 ? -33.891 -18.637 28.251 1.00 37.03 98 CYS A CA 1
ATOM 766 C C . CYS A 1 98 ? -33.398 -18.749 29.708 1.00 37.03 98 CYS A C 1
ATOM 768 O O . CYS A 1 98 ? -33.745 -19.713 30.384 1.00 37.03 98 CYS A O 1
ATOM 770 N N . CYS A 1 99 ? -32.624 -17.785 30.221 1.00 37.22 99 CYS A N 1
ATOM 771 C CA . CYS A 1 99 ? -32.063 -17.842 31.582 1.00 37.22 99 CYS A CA 1
ATOM 772 C C . CYS A 1 99 ? -32.911 -17.177 32.680 1.00 37.22 99 CYS A C 1
ATOM 774 O O . CYS A 1 99 ? -32.531 -17.239 33.849 1.00 37.22 99 CYS A O 1
ATOM 776 N N . SER A 1 100 ? -34.063 -16.584 32.359 1.00 40.53 100 SER A N 1
ATOM 777 C CA . SER A 1 100 ? -34.946 -15.981 33.373 1.00 40.53 100 SER A CA 1
ATOM 778 C C . SER A 1 100 ? -35.763 -16.991 34.195 1.00 40.53 100 SER A C 1
ATOM 780 O O . SER A 1 100 ? -36.492 -16.578 35.091 1.00 40.53 100 SER A O 1
ATOM 782 N N . SER A 1 101 ? -35.645 -18.301 33.947 1.00 42.56 101 SER A N 1
ATOM 783 C CA . SER A 1 101 ? -36.478 -19.328 34.596 1.00 42.56 101 SER A CA 1
ATOM 784 C C . SER A 1 101 ? -35.748 -20.312 35.522 1.00 42.56 101 SER A C 1
ATOM 786 O O . S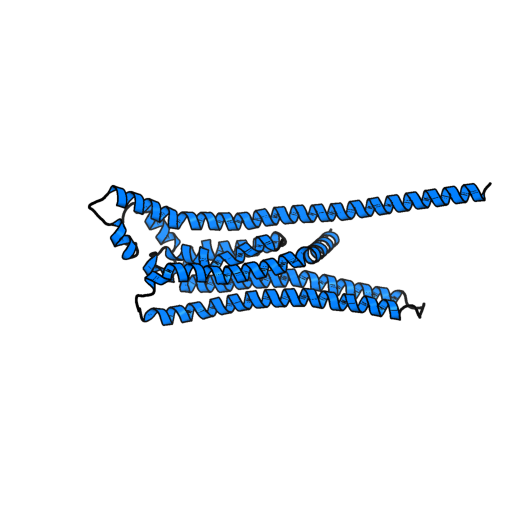ER A 1 101 ? -36.398 -21.209 36.054 1.00 42.56 101 SER A O 1
ATOM 788 N N . SER A 1 102 ? -34.445 -20.172 35.808 1.00 41.50 102 SER A N 1
ATOM 789 C CA . SER A 1 102 ? -33.826 -21.035 36.832 1.00 41.50 102 SER A CA 1
ATOM 790 C C . SER A 1 102 ? -32.650 -20.394 37.568 1.00 41.50 102 SER A C 1
ATOM 792 O O . SER A 1 102 ? -31.618 -20.055 36.992 1.00 41.50 102 SER A O 1
ATOM 794 N N . LEU A 1 103 ? -32.825 -20.218 38.879 1.00 43.41 103 LEU A N 1
ATOM 795 C CA . LEU A 1 103 ? -32.022 -19.356 39.747 1.00 43.41 103 LEU A CA 1
ATOM 796 C C . LEU A 1 103 ? -30.743 -20.006 40.318 1.00 43.41 103 LEU A C 1
ATOM 798 O O . LEU A 1 103 ? -30.172 -19.472 41.267 1.00 43.41 103 LEU A O 1
ATOM 802 N N . THR A 1 104 ? -30.263 -21.142 39.802 1.00 44.12 104 THR A N 1
ATOM 803 C CA . THR A 1 104 ? -29.313 -21.989 40.559 1.00 44.12 104 THR A CA 1
ATOM 804 C C . THR A 1 104 ? -27.900 -22.153 39.995 1.00 44.12 104 THR A C 1
ATOM 806 O O . THR A 1 104 ? -27.118 -22.874 40.608 1.00 44.12 104 THR A O 1
ATOM 809 N N . ASN A 1 105 ? -27.471 -21.469 38.920 1.00 43.28 105 ASN A N 1
ATOM 810 C CA . ASN A 1 105 ? -26.106 -21.704 38.406 1.00 43.28 105 ASN A CA 1
ATOM 811 C C . ASN A 1 105 ? -25.320 -20.462 37.936 1.00 43.28 105 ASN A C 1
ATOM 813 O O . ASN A 1 105 ? -24.967 -20.313 36.768 1.00 43.28 105 ASN A O 1
ATOM 817 N N . ARG A 1 106 ? -24.962 -19.575 38.879 1.00 45.56 106 ARG A N 1
ATOM 818 C CA . ARG A 1 106 ? -24.103 -18.396 38.614 1.00 45.56 106 ARG A CA 1
ATOM 819 C C . ARG A 1 106 ? -22.668 -18.734 38.173 1.00 45.56 106 ARG A C 1
ATOM 821 O O . ARG A 1 106 ? -22.060 -17.927 37.477 1.00 45.56 106 ARG A O 1
ATOM 828 N N . ARG A 1 107 ? -22.110 -19.895 38.550 1.00 42.78 107 ARG A N 1
ATOM 829 C CA . ARG A 1 107 ? -20.719 -20.270 38.197 1.00 42.78 107 ARG A CA 1
ATOM 830 C C . ARG A 1 107 ? -20.587 -20.798 36.764 1.00 42.78 107 ARG A C 1
ATOM 832 O O . ARG A 1 107 ? -19.604 -20.479 36.104 1.00 42.78 107 ARG A O 1
ATOM 839 N N . GLY A 1 108 ? -21.588 -21.526 36.259 1.00 43.78 108 GLY A N 1
ATOM 840 C CA . GLY A 1 108 ? -21.621 -21.980 34.862 1.00 43.78 108 GLY A CA 1
ATOM 841 C C . GLY A 1 108 ? -21.696 -20.821 33.864 1.00 43.78 108 GLY A C 1
ATOM 842 O O . GLY A 1 108 ? -20.957 -20.806 32.882 1.00 43.78 108 GLY A O 1
ATOM 843 N N . CYS A 1 109 ? -22.501 -19.794 34.162 1.00 39.81 109 CYS A N 1
ATOM 844 C CA . CYS A 1 109 ? -22.567 -18.582 33.342 1.00 39.81 109 CYS A CA 1
ATOM 845 C C . CYS A 1 109 ? -21.223 -17.847 33.256 1.00 39.81 109 CYS A C 1
ATOM 847 O O . CYS A 1 109 ? -20.854 -17.426 32.167 1.00 39.81 109 CYS A O 1
ATOM 849 N N . LEU A 1 110 ? -20.458 -17.721 34.348 1.00 43.00 110 LEU A N 1
ATOM 850 C CA . LEU A 1 110 ? -19.160 -17.032 34.298 1.00 43.00 110 LEU A CA 1
ATOM 851 C C . LEU A 1 110 ? -18.147 -17.726 33.372 1.00 43.00 110 LEU A C 1
ATOM 853 O O . LEU A 1 110 ? -17.433 -17.035 32.650 1.00 43.00 110 LEU A O 1
ATOM 857 N N . ASN A 1 111 ? -18.120 -19.062 33.351 1.00 39.72 111 ASN A N 1
ATOM 858 C CA . ASN A 1 111 ? -17.191 -19.832 32.513 1.00 39.72 111 ASN A CA 1
ATOM 859 C C . ASN A 1 111 ? -17.575 -19.816 31.024 1.00 39.72 111 ASN A C 1
ATOM 861 O O . ASN A 1 111 ? -16.708 -19.813 30.153 1.00 39.72 111 ASN A O 1
ATOM 865 N N . VAL A 1 112 ? -18.874 -19.767 30.712 1.00 45.25 112 VAL A N 1
ATOM 866 C CA . VAL A 1 112 ? -19.349 -19.605 29.327 1.00 45.25 112 VAL A CA 1
ATOM 867 C C . VAL A 1 112 ? -19.097 -18.178 28.841 1.00 45.25 112 VAL A C 1
ATOM 869 O O . VAL A 1 112 ? -18.655 -17.983 27.712 1.00 45.25 112 VAL A O 1
ATOM 872 N N . VAL A 1 113 ? -19.305 -17.175 29.699 1.00 44.81 113 VAL A N 1
ATOM 873 C CA . VAL A 1 113 ? -19.027 -15.772 29.370 1.00 44.81 113 VAL A CA 1
ATOM 874 C C . VAL A 1 113 ? -17.532 -15.542 29.157 1.00 44.81 113 VAL A C 1
ATOM 876 O O . VAL A 1 113 ? -17.186 -14.913 28.161 1.00 44.81 113 VAL A O 1
ATOM 879 N N . SER A 1 114 ? -16.655 -16.096 30.004 1.00 45.06 114 SER A N 1
ATOM 880 C CA . SER A 1 114 ? -15.200 -15.963 29.843 1.00 45.06 114 SER A CA 1
ATOM 881 C C . SER A 1 114 ? -14.698 -16.617 28.551 1.00 45.06 114 SER A C 1
ATOM 883 O O . SER A 1 114 ? -13.993 -15.968 27.774 1.00 45.06 114 SER A O 1
ATOM 885 N N . SER A 1 115 ? -15.149 -17.839 28.249 1.00 42.41 115 SER A N 1
ATOM 8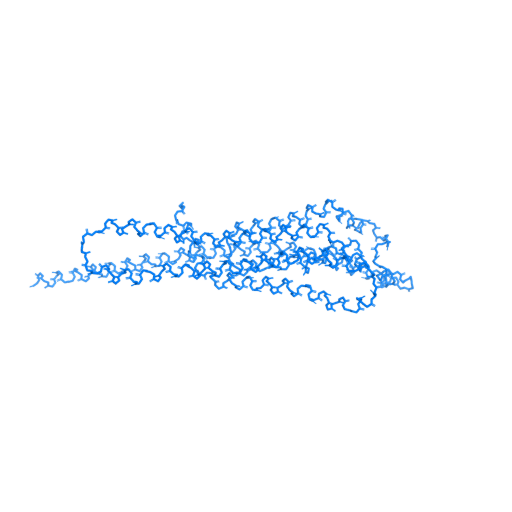86 C CA . SER A 1 115 ? -14.789 -18.551 27.015 1.00 42.41 115 SER A CA 1
ATOM 887 C C . SER A 1 115 ? -15.312 -17.842 25.754 1.00 42.41 115 SER A C 1
ATOM 889 O O . SER A 1 115 ? -14.613 -17.731 24.744 1.00 42.41 115 SER A O 1
ATOM 891 N N . CYS A 1 116 ? -16.511 -17.255 25.821 1.00 39.44 116 CYS A N 1
ATOM 892 C CA . CYS A 1 116 ? -17.091 -16.502 24.711 1.00 39.44 116 CYS A CA 1
ATOM 893 C C . CYS A 1 116 ? -16.375 -15.155 24.496 1.00 39.44 116 CYS A C 1
ATOM 895 O O . CYS A 1 116 ? -16.084 -14.797 23.349 1.00 39.44 116 CYS A O 1
ATOM 897 N N . THR A 1 117 ? -16.006 -14.446 25.575 1.00 46.19 117 THR A N 1
ATOM 898 C CA . THR A 1 117 ? -15.186 -13.225 25.493 1.00 46.19 117 THR A CA 1
ATOM 899 C C . THR A 1 117 ? -13.789 -13.496 24.948 1.00 46.19 117 THR A C 1
ATOM 901 O O . THR A 1 117 ? -13.300 -12.707 24.143 1.00 46.19 117 THR A O 1
ATOM 904 N N . GLU A 1 118 ? -13.168 -14.626 25.297 1.00 49.44 118 GLU A N 1
ATOM 905 C CA . GLU A 1 118 ? -11.892 -15.040 24.707 1.00 49.44 118 GLU A CA 1
ATOM 906 C C . GLU A 1 118 ? -12.030 -15.373 23.218 1.00 49.44 118 GLU A C 1
ATOM 908 O O . GLU A 1 118 ? -11.17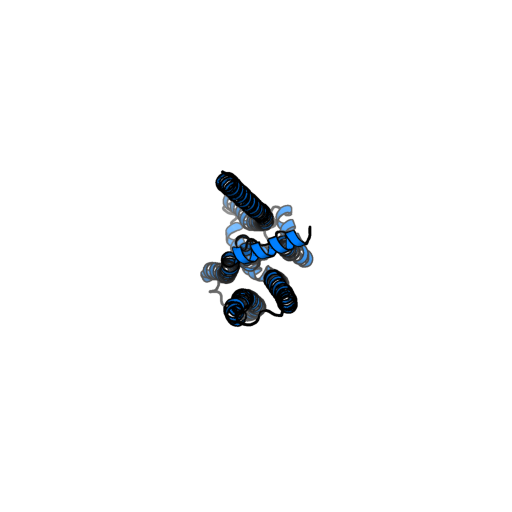9 -14.963 22.428 1.00 49.44 118 GLU A O 1
ATOM 913 N N . SER A 1 119 ? -13.120 -16.028 22.796 1.00 47.75 119 SER A N 1
ATOM 914 C CA . SER A 1 119 ? -13.358 -16.328 21.375 1.00 47.75 119 SER A CA 1
ATOM 915 C C . SER A 1 119 ? -13.578 -15.062 20.529 1.00 47.75 119 SER A C 1
ATOM 917 O O . SER A 1 119 ? -13.005 -14.939 19.445 1.00 47.75 119 SER A O 1
ATOM 919 N N . LEU A 1 120 ? -14.311 -14.071 21.054 1.00 48.00 120 LEU A N 1
ATOM 920 C CA . LEU A 1 120 ? -14.551 -12.777 20.401 1.00 48.00 120 LEU A CA 1
ATOM 921 C C . LEU A 1 120 ? -13.275 -11.921 20.346 1.00 48.00 120 LEU A C 1
ATOM 923 O O . LEU A 1 120 ? -12.985 -11.296 19.322 1.00 48.00 120 LEU A O 1
ATOM 927 N N . ARG A 1 121 ? -12.478 -11.935 21.421 1.00 52.16 121 ARG A N 1
ATOM 928 C CA . ARG A 1 121 ? -11.149 -11.305 21.496 1.00 52.16 121 ARG A CA 1
ATOM 929 C C . ARG A 1 121 ? -10.166 -11.938 20.504 1.00 52.16 121 ARG A C 1
ATOM 931 O O . ARG A 1 121 ? -9.364 -11.233 19.890 1.00 52.16 121 ARG A O 1
ATOM 938 N N . ARG A 1 122 ? -10.249 -13.256 20.292 1.00 57.12 122 ARG A N 1
ATOM 939 C CA . ARG A 1 122 ? -9.448 -13.987 19.297 1.00 57.12 122 ARG A CA 1
ATOM 940 C C . ARG A 1 122 ? -9.889 -13.657 17.867 1.00 57.12 122 ARG A C 1
ATOM 942 O O . ARG A 1 122 ? -9.041 -13.324 17.049 1.00 57.12 122 ARG A O 1
ATOM 949 N N . GLN A 1 123 ? -11.194 -13.629 17.584 1.00 58.41 123 GLN A N 1
ATOM 950 C CA . GLN A 1 123 ? -11.744 -13.287 16.260 1.00 58.41 123 GLN A CA 1
ATOM 951 C C . GLN A 1 123 ? -11.414 -11.860 15.795 1.00 58.41 123 GLN A C 1
ATOM 953 O O . GLN A 1 123 ? -11.186 -11.633 14.611 1.00 58.41 123 GLN A O 1
ATOM 958 N N . ARG A 1 124 ? -11.354 -10.877 16.699 1.00 65.19 124 ARG A N 1
ATOM 959 C CA . ARG A 1 124 ? -11.036 -9.488 16.311 1.00 65.19 124 ARG A CA 1
ATOM 960 C C . ARG A 1 124 ? -9.559 -9.282 15.971 1.00 65.19 124 ARG A C 1
ATOM 962 O O . ARG A 1 124 ? -9.256 -8.499 15.075 1.00 65.19 124 ARG A O 1
ATOM 969 N N . ARG A 1 125 ? -8.651 -10.030 16.609 1.00 69.19 125 ARG A N 1
ATOM 970 C CA . ARG A 1 125 ? -7.232 -10.097 16.206 1.00 69.19 125 ARG A CA 1
ATOM 971 C C . ARG A 1 125 ? -7.043 -10.760 14.845 1.00 69.19 125 ARG A C 1
ATOM 973 O O . ARG A 1 125 ? -6.169 -10.343 14.091 1.00 69.19 125 ARG A O 1
ATOM 980 N N . VAL A 1 126 ? -7.886 -11.739 14.519 1.00 74.38 126 VAL A N 1
ATOM 981 C CA . VAL A 1 126 ? -7.841 -12.439 13.230 1.00 74.38 126 VAL A CA 1
ATOM 982 C C . VAL A 1 126 ? -8.039 -11.470 12.061 1.00 74.38 126 VAL A C 1
ATOM 984 O O . VAL A 1 126 ? -7.359 -11.621 11.059 1.00 74.38 126 VAL A O 1
ATOM 987 N N . ILE A 1 127 ? -8.861 -10.420 12.192 1.00 81.31 127 ILE A N 1
ATOM 988 C CA . ILE A 1 127 ? -9.044 -9.423 11.115 1.00 81.31 127 ILE A CA 1
ATOM 989 C C . ILE A 1 127 ? -7.729 -8.698 10.798 1.00 81.31 127 ILE A C 1
ATOM 991 O O . ILE A 1 127 ? -7.344 -8.617 9.637 1.00 81.31 127 ILE A O 1
ATOM 995 N N . LEU A 1 128 ? -7.003 -8.236 11.820 1.00 80.81 128 LEU A N 1
ATOM 996 C CA . LEU A 1 128 ? -5.703 -7.578 11.637 1.00 80.81 128 LEU A CA 1
ATOM 997 C C . LEU A 1 128 ? -4.656 -8.531 11.042 1.00 80.81 128 LEU A C 1
ATOM 999 O O . LEU A 1 128 ? -3.867 -8.120 10.196 1.00 80.81 128 LEU A O 1
ATOM 1003 N N . GLN A 1 129 ? -4.671 -9.802 11.453 1.00 82.31 129 GLN A N 1
ATOM 1004 C CA . GLN A 1 129 ? -3.775 -10.832 10.919 1.00 82.31 129 GLN A CA 1
ATOM 1005 C C . GLN A 1 129 ? -4.089 -11.177 9.460 1.00 82.31 129 GLN A C 1
ATOM 1007 O O . GLN A 1 129 ? -3.165 -11.303 8.664 1.00 82.31 129 GLN A O 1
ATOM 1012 N N . ILE A 1 130 ? -5.372 -11.284 9.099 1.00 84.75 130 ILE A N 1
ATOM 1013 C CA . ILE A 1 130 ? -5.812 -11.487 7.714 1.00 84.75 130 ILE A CA 1
ATOM 1014 C C . ILE A 1 130 ? -5.349 -10.310 6.863 1.00 84.75 130 ILE A C 1
ATOM 1016 O O . ILE A 1 130 ? -4.725 -10.524 5.829 1.00 84.75 130 ILE A O 1
ATOM 1020 N N . THR A 1 131 ? -5.592 -9.072 7.306 1.00 86.75 131 THR A N 1
ATOM 1021 C CA . THR A 1 131 ? -5.164 -7.888 6.556 1.00 86.75 131 THR A CA 1
ATOM 1022 C C . THR A 1 131 ? -3.650 -7.843 6.385 1.00 86.75 131 THR A C 1
ATOM 1024 O O . THR A 1 131 ? -3.178 -7.657 5.267 1.00 86.75 131 THR A O 1
ATOM 1027 N N . GLY A 1 132 ? -2.888 -8.108 7.448 1.00 84.94 132 GLY A N 1
ATOM 1028 C CA . GLY A 1 132 ? -1.434 -8.244 7.368 1.00 84.94 132 GLY A CA 1
ATOM 1029 C C . GLY A 1 132 ? -0.986 -9.285 6.347 1.00 84.94 132 GLY A C 1
ATOM 1030 O O . GLY A 1 132 ? -0.221 -8.973 5.442 1.00 84.94 132 GLY A O 1
ATOM 1031 N N . ALA A 1 133 ? -1.512 -10.507 6.448 1.00 85.50 133 ALA A N 1
ATOM 1032 C CA . ALA A 1 133 ? -1.160 -11.606 5.555 1.00 85.50 133 ALA A CA 1
ATOM 1033 C C . ALA A 1 133 ? -1.498 -11.305 4.087 1.00 85.50 133 ALA A C 1
ATOM 1035 O O . ALA A 1 133 ? -0.710 -11.624 3.198 1.00 85.50 133 ALA A O 1
ATOM 1036 N N . VAL A 1 134 ? -2.636 -10.661 3.822 1.00 89.12 134 VAL A N 1
ATOM 1037 C CA . VAL A 1 134 ? -3.065 -10.283 2.467 1.00 89.12 134 VAL A CA 1
ATOM 1038 C C . VAL A 1 134 ? -2.110 -9.263 1.851 1.00 89.12 134 VAL A C 1
ATOM 1040 O O . VAL A 1 134 ? -1.638 -9.471 0.740 1.00 89.12 134 VAL A O 1
ATOM 1043 N N . TYR A 1 135 ? -1.767 -8.188 2.564 1.00 89.75 135 TYR A N 1
ATOM 1044 C CA . TYR A 1 135 ? -0.856 -7.181 2.013 1.00 89.75 135 TYR A CA 1
ATOM 1045 C C . TYR A 1 135 ? 0.595 -7.669 1.930 1.00 89.75 135 TYR A C 1
ATOM 1047 O O . TYR A 1 135 ? 1.288 -7.337 0.973 1.00 89.75 135 TYR A O 1
ATOM 1055 N N . LEU A 1 136 ? 1.054 -8.498 2.872 1.00 89.50 136 LEU A N 1
ATOM 1056 C CA . LEU A 1 136 ? 2.382 -9.114 2.792 1.00 89.50 136 LEU A CA 1
ATOM 1057 C C . LEU A 1 136 ? 2.481 -10.085 1.610 1.00 89.50 136 LEU A C 1
ATOM 1059 O O . LEU A 1 136 ? 3.443 -10.023 0.849 1.00 89.50 136 LEU A O 1
ATOM 1063 N N . SER A 1 137 ? 1.479 -10.947 1.416 1.00 85.75 137 SER A N 1
ATOM 1064 C CA . SER A 1 137 ? 1.444 -11.855 0.261 1.00 85.75 137 SER A CA 1
ATOM 1065 C C . SER A 1 137 ? 1.329 -11.099 -1.061 1.00 85.75 137 SER A C 1
ATOM 1067 O O . SER A 1 137 ? 2.020 -11.460 -2.010 1.00 85.75 137 SER A O 1
ATOM 1069 N N . TYR A 1 138 ? 0.549 -10.015 -1.108 1.00 90.12 138 TYR A N 1
ATOM 1070 C CA . TYR A 1 138 ? 0.509 -9.105 -2.252 1.00 90.12 138 TYR A CA 1
ATOM 1071 C C . TYR A 1 138 ? 1.904 -8.555 -2.583 1.00 90.12 138 TYR A C 1
ATOM 1073 O O . TYR A 1 138 ? 2.355 -8.706 -3.714 1.00 90.12 138 TYR A O 1
ATOM 1081 N N . VAL A 1 139 ? 2.622 -7.989 -1.601 1.00 90.38 139 VAL A N 1
ATOM 1082 C CA . VAL A 1 139 ? 3.982 -7.456 -1.815 1.00 90.38 139 VAL A CA 1
ATOM 1083 C C . VAL A 1 139 ? 4.917 -8.543 -2.342 1.00 90.38 139 VAL A C 1
ATOM 1085 O O . VAL A 1 139 ? 5.657 -8.293 -3.285 1.00 90.38 139 VAL A O 1
ATOM 1088 N N . VAL A 1 140 ? 4.858 -9.761 -1.796 1.00 89.00 140 VAL A N 1
ATOM 1089 C CA . VAL A 1 140 ? 5.681 -10.883 -2.273 1.00 89.00 140 VAL A CA 1
ATOM 1090 C C . VAL A 1 140 ? 5.356 -11.240 -3.726 1.00 89.00 140 VAL A C 1
ATOM 1092 O O . VAL A 1 140 ? 6.274 -11.288 -4.543 1.00 89.00 140 VAL A O 1
ATOM 1095 N N . ILE A 1 141 ? 4.081 -11.452 -4.069 1.00 88.06 141 ILE A N 1
ATOM 1096 C CA . ILE A 1 141 ? 3.656 -11.818 -5.432 1.00 88.06 141 ILE A CA 1
ATOM 1097 C C . ILE A 1 141 ? 4.087 -10.744 -6.434 1.00 88.06 141 ILE A C 1
ATOM 1099 O O . ILE A 1 141 ? 4.734 -11.065 -7.431 1.00 88.06 141 ILE A O 1
ATOM 1103 N N . MET A 1 142 ? 3.799 -9.477 -6.130 1.00 88.44 142 MET A N 1
ATOM 1104 C CA . MET A 1 142 ? 4.153 -8.363 -7.007 1.00 88.44 142 MET A CA 1
ATOM 1105 C C . MET A 1 142 ? 5.668 -8.161 -7.089 1.00 88.44 142 MET A C 1
ATOM 1107 O O . MET A 1 142 ? 6.184 -7.838 -8.149 1.00 88.44 142 MET A O 1
ATOM 1111 N N . SER A 1 143 ? 6.426 -8.420 -6.018 1.00 88.44 143 SER A N 1
ATOM 1112 C CA . SER A 1 143 ? 7.893 -8.356 -6.070 1.00 88.44 143 SER A CA 1
ATOM 1113 C C . SER A 1 143 ? 8.495 -9.426 -6.987 1.00 88.44 143 SER A C 1
ATOM 1115 O O . SER A 1 143 ? 9.456 -9.157 -7.705 1.00 88.44 143 SER A O 1
ATOM 1117 N N . VAL A 1 144 ? 7.907 -10.627 -7.025 1.00 87.44 144 VAL A N 1
ATOM 1118 C CA . VAL A 1 144 ? 8.332 -11.691 -7.946 1.00 87.44 144 VAL A CA 1
ATOM 1119 C C . VAL A 1 144 ? 8.010 -11.304 -9.386 1.00 87.44 144 VAL A C 1
ATOM 1121 O O . VAL A 1 144 ? 8.869 -11.440 -10.257 1.00 87.44 144 VAL A O 1
ATOM 1124 N N . GLU A 1 145 ? 6.810 -10.777 -9.634 1.00 86.38 145 GLU A N 1
ATOM 1125 C CA . GLU A 1 145 ? 6.442 -10.249 -10.948 1.00 86.38 145 GLU A CA 1
ATOM 1126 C C . GLU A 1 145 ? 7.405 -9.146 -11.392 1.00 86.38 145 GLU A C 1
ATOM 1128 O O . GLU A 1 145 ? 7.962 -9.205 -12.487 1.00 86.38 145 GLU A O 1
ATOM 1133 N N . PHE A 1 146 ? 7.656 -8.173 -10.522 1.00 87.38 146 PHE A N 1
ATOM 1134 C CA . PHE A 1 146 ? 8.547 -7.053 -10.779 1.00 87.38 146 PHE A CA 1
ATOM 1135 C C . PHE A 1 146 ? 9.990 -7.503 -11.050 1.00 87.38 146 PHE A C 1
ATOM 1137 O O . PHE A 1 146 ? 10.671 -6.938 -11.905 1.00 87.38 146 PHE A O 1
ATOM 1144 N N . ALA A 1 147 ? 10.463 -8.566 -10.399 1.00 86.44 147 ALA A N 1
ATOM 1145 C CA . ALA A 1 147 ? 11.767 -9.143 -10.707 1.00 86.44 147 ALA A CA 1
ATOM 1146 C C . ALA A 1 147 ? 11.820 -9.778 -12.111 1.00 86.44 147 ALA A C 1
ATOM 1148 O O . ALA A 1 147 ? 12.854 -9.717 -12.772 1.00 86.44 147 ALA A O 1
ATOM 1149 N N . MET A 1 148 ? 10.721 -10.372 -12.582 1.00 82.62 148 MET A N 1
ATOM 1150 C CA . MET A 1 148 ? 10.663 -11.023 -13.897 1.00 82.62 148 MET A CA 1
ATOM 1151 C C . MET A 1 148 ? 10.385 -10.045 -15.044 1.00 82.62 148 MET A C 1
ATOM 1153 O O . MET A 1 148 ? 10.892 -10.226 -16.149 1.00 82.62 148 MET A O 1
ATOM 1157 N N . LEU A 1 149 ? 9.552 -9.036 -14.791 1.00 80.06 149 LEU A N 1
ATOM 1158 C CA . LEU A 1 149 ? 8.923 -8.185 -15.805 1.00 80.06 149 LEU A CA 1
ATOM 1159 C C . LEU A 1 149 ? 9.175 -6.694 -15.540 1.00 80.06 149 LEU A C 1
ATOM 1161 O O . LEU A 1 149 ? 8.589 -5.836 -16.192 1.00 80.06 149 LEU A O 1
ATOM 1165 N N . GLY A 1 150 ? 10.060 -6.361 -14.597 1.00 73.38 150 GLY A N 1
ATOM 1166 C CA . GLY A 1 150 ? 10.356 -4.983 -14.200 1.00 73.38 150 GLY A CA 1
ATOM 1167 C C . GLY A 1 150 ? 10.711 -4.094 -15.385 1.00 73.38 150 GLY A C 1
ATOM 1168 O O . GLY A 1 150 ? 10.201 -2.991 -15.506 1.00 73.38 150 GLY A O 1
ATOM 1169 N N . ASN A 1 151 ? 11.516 -4.597 -16.319 1.00 73.38 151 ASN A N 1
ATOM 1170 C CA . ASN A 1 151 ? 11.968 -3.831 -17.476 1.00 73.38 151 ASN A CA 1
ATOM 1171 C C . ASN A 1 151 ? 11.198 -4.153 -18.770 1.00 73.38 151 ASN A C 1
ATOM 1173 O O . ASN A 1 151 ? 11.730 -3.964 -19.858 1.00 73.38 151 ASN A O 1
ATOM 1177 N N . LEU A 1 152 ? 9.963 -4.661 -18.674 1.00 70.25 152 LEU A N 1
ATOM 1178 C CA . LEU A 1 152 ? 9.159 -5.023 -19.847 1.00 70.25 152 LEU A CA 1
ATOM 1179 C C . LEU A 1 152 ? 8.980 -3.850 -20.819 1.00 70.25 152 LEU A C 1
ATOM 1181 O O . LEU A 1 152 ? 9.064 -3.998 -22.034 1.00 70.25 152 LEU A O 1
ATOM 1185 N N . TRP A 1 153 ? 8.800 -2.661 -20.258 1.00 64.50 153 TRP A N 1
ATOM 1186 C CA . TRP A 1 153 ? 8.591 -1.425 -20.997 1.00 64.50 153 TRP A CA 1
ATOM 1187 C C . TRP A 1 153 ? 9.886 -0.813 -21.535 1.00 64.50 153 TRP A C 1
ATOM 1189 O O . TRP A 1 153 ? 9.913 0.361 -21.910 1.00 64.50 153 TRP A O 1
ATOM 1199 N N . SER A 1 154 ? 10.974 -1.589 -21.593 1.00 65.88 154 SER A N 1
ATOM 1200 C CA . SER A 1 154 ? 12.258 -1.085 -22.070 1.00 65.88 154 SER A CA 1
ATOM 1201 C C . SER A 1 154 ? 12.230 -0.622 -23.515 1.00 65.88 154 SER A C 1
ATOM 1203 O O . SER A 1 154 ? 13.010 0.247 -23.891 1.00 65.88 154 SER A O 1
ATOM 1205 N N . PHE A 1 155 ? 11.332 -1.185 -24.323 1.00 60.22 155 PHE A N 1
ATOM 1206 C CA . PHE A 1 155 ? 11.159 -0.781 -25.715 1.00 60.22 155 PHE A CA 1
ATOM 1207 C C . PHE A 1 155 ? 10.621 0.651 -25.847 1.00 60.22 155 PHE A C 1
ATOM 1209 O O . PHE A 1 155 ? 10.957 1.332 -26.807 1.00 60.22 155 PHE A O 1
ATOM 1216 N N . LEU A 1 156 ? 9.830 1.124 -24.876 1.00 59.72 156 LEU A N 1
ATOM 1217 C CA . LEU A 1 156 ? 9.179 2.435 -24.912 1.00 59.72 156 LEU A CA 1
ATOM 1218 C C . LEU A 1 156 ? 9.928 3.476 -24.071 1.00 59.72 156 LEU A C 1
ATOM 1220 O O . LEU A 1 156 ? 10.075 4.629 -24.475 1.00 59.72 156 LEU A O 1
ATOM 1224 N N . TYR A 1 157 ? 10.444 3.051 -22.918 1.00 63.31 157 TYR A N 1
ATOM 1225 C CA . TYR A 1 157 ? 11.016 3.918 -21.886 1.00 63.31 157 TYR A CA 1
ATOM 1226 C C . TYR A 1 157 ? 12.496 3.626 -21.588 1.00 63.31 157 TYR A C 1
ATOM 1228 O O . TYR A 1 157 ? 13.060 4.150 -20.627 1.00 63.31 157 TYR A O 1
ATOM 1236 N N . GLY A 1 158 ? 13.142 2.781 -22.398 1.00 66.19 158 GLY A N 1
ATOM 1237 C CA . GLY A 1 158 ? 14.532 2.375 -22.199 1.00 66.19 158 GLY A CA 1
ATOM 1238 C C . GLY A 1 158 ? 14.727 1.549 -20.923 1.00 66.19 158 GLY A C 1
ATOM 1239 O O . GLY A 1 158 ? 13.780 1.128 -20.263 1.00 66.19 158 GLY A O 1
ATOM 1240 N N . LYS A 1 159 ? 15.981 1.347 -20.506 1.00 68.38 159 LYS A N 1
ATOM 1241 C CA . LYS A 1 159 ? 16.324 0.547 -19.307 1.00 68.38 159 LYS A CA 1
ATOM 1242 C C . LYS A 1 159 ? 15.779 1.095 -17.972 1.00 68.38 159 LYS A C 1
ATOM 1244 O O . LYS A 1 159 ? 16.052 0.506 -16.933 1.00 68.38 159 LYS A O 1
ATOM 1249 N N . GLN A 1 160 ? 15.056 2.218 -17.989 1.00 71.56 160 GLN A N 1
ATOM 1250 C CA . GLN A 1 160 ? 14.466 2.871 -16.816 1.00 71.56 160 GLN A CA 1
ATOM 1251 C C . GLN A 1 160 ? 12.945 2.696 -16.710 1.00 71.56 160 GLN A C 1
ATOM 1253 O O . GLN A 1 160 ? 12.343 3.169 -15.747 1.00 71.56 160 GLN A O 1
ATOM 1258 N N . GLY A 1 161 ? 12.319 1.971 -17.647 1.00 72.25 161 GLY A N 1
ATOM 1259 C CA . GLY A 1 161 ? 10.876 1.703 -17.631 1.00 72.25 161 GLY A CA 1
ATOM 1260 C C . GLY A 1 161 ? 10.376 0.995 -16.364 1.00 72.25 161 GLY A C 1
ATOM 1261 O O . GLY A 1 161 ? 9.199 1.096 -16.025 1.00 72.25 161 GLY A O 1
ATOM 1262 N N . TRP A 1 162 ? 11.273 0.355 -15.609 1.00 80.44 162 TRP A N 1
ATOM 1263 C CA . TRP A 1 162 ? 10.954 -0.274 -14.326 1.00 80.44 162 TRP A CA 1
ATOM 1264 C C . TRP A 1 162 ? 10.394 0.692 -13.283 1.00 80.44 162 TRP A C 1
ATOM 1266 O O . TRP A 1 162 ? 9.554 0.291 -12.481 1.00 80.44 162 TRP A O 1
ATOM 1276 N N . ILE A 1 163 ? 10.791 1.967 -13.310 1.00 80.38 163 ILE A N 1
ATOM 1277 C CA . ILE A 1 163 ? 10.251 2.970 -12.383 1.00 80.38 163 ILE A CA 1
ATOM 1278 C C . ILE A 1 163 ? 8.774 3.219 -12.684 1.00 80.38 163 ILE A C 1
ATOM 1280 O O . ILE A 1 163 ? 7.971 3.330 -11.767 1.00 80.38 163 ILE A O 1
ATOM 1284 N N . LEU A 1 164 ? 8.387 3.264 -13.957 1.00 77.12 164 LEU A N 1
ATOM 1285 C CA . LEU A 1 164 ? 6.992 3.479 -14.335 1.00 77.12 164 LEU A CA 1
ATOM 1286 C C . LEU A 1 164 ? 6.121 2.280 -13.951 1.00 77.12 164 LEU A C 1
ATOM 1288 O O . LEU A 1 164 ? 5.061 2.480 -13.355 1.00 77.12 164 LEU A O 1
ATOM 1292 N N . LYS A 1 165 ? 6.602 1.047 -14.183 1.00 79.88 165 LYS A N 1
ATOM 1293 C CA . LYS A 1 165 ? 5.897 -0.169 -13.739 1.00 79.88 165 LYS A CA 1
ATOM 1294 C C . LYS A 1 165 ? 5.659 -0.141 -12.227 1.00 79.88 165 LYS A C 1
ATOM 1296 O O . LYS A 1 165 ? 4.528 -0.296 -11.774 1.00 79.88 165 LYS A O 1
ATOM 1301 N N . LEU A 1 166 ? 6.691 0.199 -11.459 1.00 82.56 166 LEU A N 1
ATOM 1302 C CA . LEU A 1 166 ? 6.599 0.281 -10.006 1.00 82.56 1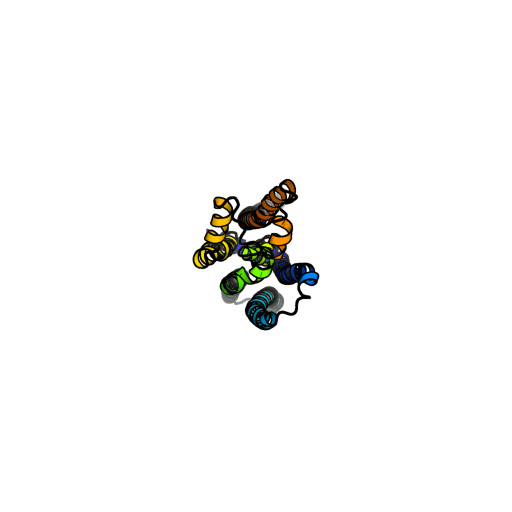66 LEU A CA 1
ATOM 1303 C C . LEU A 1 166 ? 5.483 1.233 -9.530 1.00 82.56 166 LEU A C 1
ATOM 1305 O O . LEU A 1 166 ? 4.754 0.945 -8.580 1.00 82.56 166 LEU A O 1
ATOM 1309 N N . ILE A 1 167 ? 5.347 2.380 -10.193 1.00 80.19 167 ILE A N 1
ATOM 1310 C CA . ILE A 1 167 ? 4.471 3.474 -9.756 1.00 80.19 167 ILE A CA 1
ATOM 1311 C C . ILE A 1 167 ? 3.029 3.259 -10.171 1.00 80.19 167 ILE A C 1
ATOM 1313 O O . ILE A 1 167 ? 2.130 3.583 -9.399 1.00 80.19 167 ILE A O 1
ATOM 1317 N N . PHE A 1 168 ? 2.806 2.739 -11.373 1.00 77.38 168 PHE A N 1
ATOM 1318 C CA . PHE A 1 168 ? 1.461 2.577 -11.914 1.00 77.38 168 PHE A CA 1
ATOM 1319 C C . PHE A 1 168 ? 0.862 1.198 -11.640 1.00 77.38 168 PHE A C 1
ATOM 1321 O O . PHE A 1 168 ? -0.361 1.080 -11.640 1.00 77.38 168 PHE A O 1
ATOM 1328 N N . PHE A 1 169 ? 1.680 0.183 -11.351 1.00 78.44 169 PHE A N 1
ATOM 1329 C CA . PHE A 1 169 ? 1.211 -1.198 -11.226 1.00 78.44 169 PHE A CA 1
ATOM 1330 C C . PHE A 1 169 ? 1.420 -1.762 -9.821 1.00 78.44 169 PHE A C 1
ATOM 1332 O O . PHE A 1 169 ? 0.468 -2.238 -9.205 1.00 78.44 169 PHE A O 1
ATOM 1339 N N . ASP A 1 170 ? 2.631 -1.660 -9.272 1.00 84.56 170 ASP A N 1
ATOM 1340 C CA . ASP A 1 170 ? 2.978 -2.433 -8.072 1.00 84.56 170 ASP A CA 1
ATOM 1341 C C . ASP A 1 170 ? 2.556 -1.742 -6.765 1.00 84.56 170 ASP A C 1
ATOM 1343 O O . ASP A 1 170 ? 2.036 -2.377 -5.841 1.00 84.56 170 ASP A O 1
ATOM 1347 N N . LEU A 1 171 ? 2.754 -0.425 -6.676 1.00 85.69 171 LEU A N 1
ATOM 1348 C CA . LEU A 1 171 ? 2.568 0.346 -5.443 1.00 85.69 171 LEU A CA 1
ATOM 1349 C C . LEU A 1 171 ? 1.188 0.987 -5.210 1.00 85.69 171 LEU A C 1
ATOM 1351 O O . LEU A 1 171 ? 0.849 1.161 -4.033 1.00 85.69 171 LEU A O 1
ATOM 1355 N N . PRO A 1 172 ? 0.358 1.336 -6.218 1.00 85.75 172 PRO A N 1
ATOM 1356 C CA . PRO A 1 172 ? -0.919 2.012 -5.973 1.00 85.75 172 PRO A CA 1
ATOM 1357 C C . PRO A 1 172 ? -1.826 1.312 -4.953 1.00 85.75 172 PRO A C 1
ATOM 1359 O O . PRO A 1 172 ? -2.363 1.995 -4.076 1.00 85.75 172 PRO A O 1
ATOM 1362 N N . PRO A 1 173 ? -1.961 -0.028 -4.944 1.00 87.44 173 PRO A N 1
ATOM 1363 C CA . PRO A 1 173 ? -2.797 -0.695 -3.951 1.00 87.44 173 PRO A CA 1
ATOM 1364 C C . PRO A 1 173 ? -2.314 -0.503 -2.511 1.00 87.44 173 PRO A C 1
ATOM 1366 O O . PRO A 1 173 ? -3.138 -0.544 -1.601 1.00 87.44 173 PRO A O 1
ATOM 1369 N N . LEU A 1 174 ? -1.031 -0.220 -2.269 1.00 88.19 174 LEU A N 1
ATOM 1370 C CA . LEU A 1 174 ? -0.503 0.052 -0.925 1.00 88.19 174 LEU A CA 1
ATOM 1371 C C . LEU A 1 174 ? -0.942 1.419 -0.380 1.00 88.19 174 LEU A C 1
ATOM 1373 O O . LEU A 1 174 ? -1.039 1.587 0.836 1.00 88.19 174 LEU A O 1
ATOM 1377 N N . ILE A 1 175 ? -1.308 2.371 -1.248 1.00 85.62 175 ILE A N 1
ATOM 1378 C CA . ILE A 1 175 ? -1.868 3.674 -0.840 1.00 85.62 175 ILE A CA 1
ATOM 1379 C C . ILE A 1 175 ? -3.161 3.473 -0.038 1.00 85.62 175 ILE A C 1
ATOM 1381 O O . ILE A 1 175 ? -3.461 4.240 0.879 1.00 85.62 175 ILE A O 1
ATOM 1385 N N . SER A 1 176 ? -3.901 2.395 -0.314 1.00 88.69 176 SER A N 1
ATOM 1386 C CA . SER A 1 176 ? -5.137 2.072 0.402 1.00 88.69 176 SER A CA 1
ATOM 1387 C C . SER A 1 176 ? -4.959 1.887 1.919 1.00 88.69 176 SER A C 1
ATOM 1389 O O . SER A 1 176 ? -5.907 2.113 2.677 1.00 88.69 176 SER A O 1
ATOM 1391 N N . LEU A 1 177 ? -3.743 1.561 2.381 1.00 87.19 177 LEU A N 1
ATOM 1392 C CA . LEU A 1 177 ? -3.415 1.400 3.801 1.00 87.19 177 LEU A CA 1
ATOM 1393 C C . LEU A 1 177 ? -3.657 2.688 4.605 1.00 87.19 177 LEU A C 1
ATOM 1395 O O . LEU A 1 177 ? -4.039 2.612 5.776 1.00 87.19 177 LEU A O 1
ATOM 1399 N N . LEU A 1 178 ? -3.543 3.862 3.967 1.00 84.56 178 LEU A N 1
ATOM 1400 C CA . LEU A 1 178 ? -3.878 5.160 4.568 1.00 84.56 178 LEU A CA 1
ATOM 1401 C C . LEU A 1 178 ? -5.329 5.221 5.058 1.00 84.56 178 LEU A C 1
ATOM 1403 O O . LEU A 1 178 ? -5.624 5.834 6.085 1.00 84.56 178 LEU A O 1
ATOM 1407 N N . PHE A 1 179 ? -6.244 4.575 4.336 1.00 81.81 179 PHE A N 1
ATOM 1408 C CA . PHE A 1 179 ? -7.671 4.640 4.632 1.00 81.81 179 PHE A CA 1
ATOM 1409 C C . PHE A 1 179 ? -8.102 3.627 5.695 1.00 81.81 179 PHE A C 1
ATOM 1411 O O . PHE A 1 179 ? -9.126 3.839 6.340 1.00 81.81 179 PHE A O 1
ATOM 1418 N N . MET A 1 180 ? -7.321 2.566 5.934 1.00 82.06 180 MET A N 1
ATOM 1419 C CA . MET A 1 180 ? -7.692 1.466 6.836 1.00 82.06 180 MET A CA 1
ATOM 1420 C C . MET A 1 180 ? -7.460 1.762 8.329 1.00 82.06 180 MET A C 1
ATOM 1422 O O . MET A 1 180 ? -8.008 1.068 9.185 1.00 82.06 180 MET A O 1
ATOM 1426 N N . SER A 1 181 ? -6.719 2.822 8.683 1.00 83.31 181 SER A N 1
ATOM 1427 C CA . SER A 1 181 ? -6.385 3.181 10.079 1.00 83.31 181 SER A CA 1
ATOM 1428 C C . SER A 1 181 ? -5.798 2.017 10.896 1.00 83.31 181 SER A C 1
ATOM 1430 O O . SER A 1 181 ? -6.191 1.774 12.039 1.00 83.31 181 SER A O 1
ATOM 1432 N N . LEU A 1 182 ? -4.877 1.282 10.277 1.00 84.00 182 LEU A N 1
ATOM 1433 C CA . LEU A 1 182 ? -4.207 0.126 10.864 1.00 84.00 182 LEU A CA 1
ATOM 1434 C C . LEU A 1 182 ? -3.207 0.535 11.962 1.00 84.00 182 LEU A C 1
ATOM 1436 O O . LEU A 1 182 ? -2.753 1.681 11.986 1.00 84.00 182 LEU A O 1
ATOM 1440 N N . PRO A 1 183 ? -2.832 -0.397 12.859 1.00 86.12 183 PRO A N 1
ATOM 1441 C CA . PRO A 1 183 ? -1.716 -0.195 13.775 1.00 86.12 183 PRO A CA 1
ATOM 1442 C C . PRO A 1 183 ? -0.421 0.107 13.014 1.00 86.12 183 PRO A C 1
ATOM 1444 O O . PRO A 1 183 ? -0.102 -0.559 12.027 1.00 86.12 183 PRO A O 1
ATOM 1447 N N . THR A 1 184 ? 0.358 1.064 13.515 1.00 86.12 184 THR A N 1
ATOM 1448 C CA . THR A 1 184 ? 1.586 1.555 12.869 1.00 86.12 184 THR A CA 1
ATOM 1449 C C . THR A 1 184 ? 2.609 0.447 12.681 1.00 86.12 184 THR A C 1
ATOM 1451 O O . THR A 1 184 ? 3.288 0.420 11.665 1.00 86.12 184 THR A O 1
ATOM 1454 N N . PHE A 1 185 ? 2.695 -0.495 13.627 1.00 84.06 185 PHE A N 1
ATOM 1455 C CA . PHE A 1 185 ? 3.607 -1.636 13.524 1.00 84.06 185 PHE A CA 1
ATOM 1456 C C . PHE A 1 185 ? 3.320 -2.488 12.280 1.00 84.06 185 PHE A C 1
ATOM 1458 O O . PHE A 1 185 ? 4.238 -2.806 11.532 1.00 84.06 185 PHE A O 1
ATOM 1465 N N . LEU A 1 186 ? 2.042 -2.782 12.016 1.00 85.19 186 LEU A N 1
ATOM 1466 C CA . LEU A 1 186 ? 1.631 -3.590 10.868 1.00 85.19 186 LEU A CA 1
ATOM 1467 C C . LEU A 1 186 ? 1.888 -2.859 9.545 1.00 85.19 186 LEU A C 1
ATOM 1469 O O . LEU A 1 186 ? 2.406 -3.442 8.598 1.00 85.19 186 LEU A O 1
ATOM 1473 N N . VAL A 1 187 ? 1.546 -1.568 9.484 1.00 88.69 187 VAL A N 1
ATOM 1474 C CA . VAL A 1 187 ? 1.821 -0.740 8.298 1.00 88.69 187 VAL A CA 1
ATOM 1475 C C . VAL A 1 187 ? 3.324 -0.613 8.069 1.00 88.69 187 VAL A C 1
ATOM 1477 O O . VAL A 1 187 ? 3.779 -0.718 6.936 1.00 88.69 187 VAL A O 1
ATOM 1480 N N . GLY A 1 188 ? 4.094 -0.425 9.140 1.00 85.44 188 GLY A N 1
ATOM 1481 C CA . GLY A 1 188 ? 5.547 -0.355 9.099 1.00 85.44 188 GLY A CA 1
ATOM 1482 C C . GLY A 1 188 ? 6.166 -1.627 8.533 1.00 85.44 188 GLY A C 1
ATOM 1483 O O . GLY A 1 188 ? 7.021 -1.526 7.668 1.00 85.44 188 GLY A O 1
ATOM 1484 N N . GLU A 1 189 ? 5.700 -2.806 8.949 1.00 87.81 189 GLU A N 1
ATOM 1485 C CA . GLU A 1 189 ? 6.175 -4.095 8.429 1.00 87.81 189 GLU A CA 1
ATOM 1486 C C . GLU A 1 189 ? 5.904 -4.248 6.923 1.00 87.81 189 GLU A C 1
ATOM 1488 O O . GLU A 1 189 ? 6.819 -4.557 6.158 1.00 87.81 189 GLU A O 1
ATOM 1493 N N . ILE A 1 190 ? 4.674 -3.956 6.482 1.00 89.38 190 ILE A N 1
ATOM 1494 C CA . ILE A 1 190 ? 4.287 -4.035 5.064 1.00 89.38 190 ILE A CA 1
ATOM 1495 C C . ILE A 1 190 ? 5.106 -3.046 4.224 1.00 89.38 190 ILE A C 1
ATOM 1497 O O . ILE A 1 190 ? 5.677 -3.423 3.200 1.00 89.38 190 ILE A O 1
ATOM 1501 N N . MET A 1 191 ? 5.188 -1.784 4.657 1.00 90.25 191 MET A N 1
ATOM 1502 C CA . MET A 1 191 ? 5.908 -0.745 3.917 1.00 90.25 191 MET A CA 1
ATOM 1503 C C . MET A 1 191 ? 7.417 -0.970 3.929 1.00 90.25 191 MET A C 1
ATOM 1505 O O . MET A 1 191 ? 8.073 -0.720 2.922 1.00 90.25 191 MET A O 1
ATOM 1509 N N . PHE A 1 192 ? 7.972 -1.479 5.029 1.00 88.00 192 PHE A N 1
ATOM 1510 C CA . PHE A 1 192 ? 9.379 -1.852 5.102 1.00 88.00 192 PHE A CA 1
ATOM 1511 C C . PHE A 1 192 ? 9.699 -2.965 4.106 1.00 88.00 192 PHE A C 1
ATOM 1513 O O . PHE A 1 192 ? 10.656 -2.831 3.346 1.00 88.00 192 PHE A O 1
ATOM 1520 N N . LEU A 1 193 ? 8.875 -4.018 4.041 1.00 88.88 193 LEU A N 1
ATOM 1521 C CA . LEU A 1 193 ? 9.056 -5.093 3.066 1.00 88.88 193 LEU A CA 1
ATOM 1522 C C . LEU A 1 193 ? 8.923 -4.584 1.624 1.00 88.88 193 LEU A C 1
ATOM 1524 O O . LEU A 1 193 ? 9.713 -4.973 0.764 1.00 88.88 193 LEU A O 1
ATOM 1528 N N . ALA A 1 194 ? 7.963 -3.696 1.357 1.00 88.81 194 ALA A N 1
ATOM 1529 C CA . ALA A 1 194 ? 7.782 -3.093 0.039 1.00 88.81 194 ALA A CA 1
ATOM 1530 C C . ALA A 1 194 ? 9.004 -2.254 -0.377 1.00 88.81 194 ALA A C 1
ATOM 1532 O O . ALA A 1 194 ? 9.550 -2.466 -1.454 1.00 88.81 194 ALA A O 1
ATOM 1533 N N . ILE A 1 195 ? 9.501 -1.361 0.484 1.00 88.62 195 ILE A N 1
ATOM 1534 C CA . ILE A 1 195 ? 10.701 -0.556 0.192 1.00 88.62 195 ILE A CA 1
ATOM 1535 C C . ILE A 1 195 ? 11.923 -1.464 0.003 1.00 88.62 195 ILE A C 1
ATOM 1537 O O . ILE A 1 195 ? 12.690 -1.297 -0.945 1.00 88.62 195 ILE A O 1
ATOM 1541 N N . LEU A 1 196 ? 12.102 -2.452 0.882 1.00 89.31 196 LEU A N 1
ATOM 1542 C CA . LEU A 1 196 ? 13.229 -3.374 0.816 1.00 89.31 196 LEU A CA 1
ATOM 1543 C C . LEU A 1 196 ? 13.221 -4.176 -0.494 1.00 89.31 196 LEU A C 1
ATOM 1545 O O . LEU A 1 196 ? 14.254 -4.287 -1.145 1.00 89.31 196 LEU A O 1
ATOM 1549 N N . SER A 1 197 ? 12.075 -4.720 -0.898 1.00 89.88 197 SER A N 1
ATOM 1550 C CA . SER A 1 197 ? 11.960 -5.529 -2.116 1.00 89.88 197 SER A CA 1
ATOM 1551 C C . SER A 1 197 ? 12.078 -4.683 -3.384 1.00 89.88 197 SER A C 1
ATOM 1553 O O . SER A 1 197 ? 12.957 -4.942 -4.210 1.00 89.88 197 SER A O 1
ATOM 1555 N N . PHE A 1 198 ? 11.242 -3.653 -3.512 1.00 87.81 198 PHE A N 1
ATOM 1556 C CA . PHE A 1 198 ? 11.087 -2.884 -4.743 1.00 87.81 198 PHE A CA 1
ATOM 1557 C C . PHE A 1 198 ? 12.143 -1.800 -4.958 1.00 87.81 198 PHE A C 1
ATOM 1559 O O . PHE A 1 198 ? 12.495 -1.541 -6.104 1.00 87.81 198 PHE A O 1
ATOM 1566 N N . SER A 1 199 ? 12.659 -1.172 -3.896 1.00 85.06 199 SER A N 1
ATOM 1567 C CA . SER A 1 199 ? 13.646 -0.085 -4.016 1.00 85.06 199 SER A CA 1
ATOM 1568 C C . SER A 1 199 ? 15.084 -0.565 -3.795 1.00 85.06 199 SER A C 1
ATOM 1570 O O . SER A 1 199 ? 16.018 0.011 -4.349 1.00 85.06 199 SER A O 1
ATOM 1572 N N . VAL A 1 200 ? 15.294 -1.620 -2.996 1.00 87.38 200 VAL A N 1
ATOM 1573 C CA . VAL A 1 200 ? 16.646 -2.051 -2.596 1.00 87.38 200 VAL A CA 1
ATOM 1574 C C . VAL A 1 200 ? 17.049 -3.365 -3.257 1.00 87.38 200 VAL A C 1
ATOM 1576 O O . VAL A 1 200 ? 17.946 -3.362 -4.094 1.00 87.38 200 VAL A O 1
ATOM 1579 N N . ILE A 1 201 ? 16.413 -4.485 -2.911 1.00 89.06 201 ILE A N 1
ATOM 1580 C CA . ILE A 1 201 ? 16.860 -5.830 -3.300 1.00 89.06 201 ILE A CA 1
ATOM 1581 C C . ILE A 1 201 ? 16.788 -6.013 -4.814 1.00 89.06 201 ILE A C 1
ATOM 1583 O O . ILE A 1 201 ? 17.816 -6.263 -5.442 1.00 89.06 201 ILE A O 1
ATOM 1587 N N . ILE A 1 202 ? 15.601 -5.873 -5.411 1.00 89.25 202 ILE A N 1
ATOM 1588 C CA . ILE A 1 202 ? 15.403 -6.191 -6.831 1.00 89.25 202 ILE A CA 1
ATOM 1589 C C . ILE A 1 202 ? 16.218 -5.252 -7.731 1.00 89.25 202 ILE A C 1
ATOM 1591 O O . ILE A 1 202 ? 16.977 -5.759 -8.562 1.00 89.25 202 ILE A O 1
ATOM 1595 N N . PRO A 1 203 ? 16.176 -3.916 -7.547 1.00 86.25 203 PRO A N 1
ATOM 1596 C CA . PRO A 1 203 ? 16.979 -3.017 -8.370 1.00 86.25 203 PRO A CA 1
ATOM 1597 C C . PRO A 1 203 ? 18.491 -3.216 -8.225 1.00 86.25 203 PRO A C 1
ATOM 1599 O O . PRO A 1 203 ? 19.233 -2.961 -9.174 1.00 86.25 203 PRO A O 1
ATOM 1602 N N . THR A 1 204 ? 18.965 -3.676 -7.061 1.00 86.69 204 THR A N 1
ATOM 1603 C CA . THR A 1 204 ? 20.390 -3.975 -6.851 1.00 86.69 204 THR A CA 1
ATOM 1604 C C . THR A 1 204 ? 20.793 -5.268 -7.552 1.00 86.69 204 THR A C 1
ATOM 1606 O O . THR A 1 204 ? 21.796 -5.285 -8.259 1.00 86.69 204 THR A O 1
ATOM 1609 N N . VAL A 1 205 ? 20.005 -6.337 -7.401 1.00 87.75 205 VAL A N 1
ATOM 1610 C CA . VAL A 1 205 ? 20.301 -7.651 -7.997 1.00 87.75 205 VAL A CA 1
ATOM 1611 C C . VAL A 1 205 ? 20.231 -7.604 -9.523 1.00 87.75 205 VAL A C 1
ATOM 1613 O O . VAL A 1 205 ? 21.065 -8.206 -10.191 1.00 87.75 205 VAL A O 1
ATOM 1616 N N . LEU A 1 206 ? 19.268 -6.866 -10.080 1.00 85.06 206 LEU A N 1
ATOM 1617 C CA . LEU A 1 206 ? 19.074 -6.748 -11.529 1.00 85.06 206 LEU A CA 1
ATOM 1618 C C . LEU A 1 206 ? 19.887 -5.612 -12.171 1.00 85.06 206 LEU A C 1
ATOM 1620 O O . LEU A 1 206 ? 19.791 -5.393 -13.377 1.00 85.06 206 LEU A O 1
ATOM 1624 N N . GLY A 1 207 ? 20.688 -4.877 -11.392 1.00 81.06 207 GLY A N 1
ATOM 1625 C CA . GLY A 1 207 ? 21.548 -3.807 -11.909 1.00 81.06 207 GLY A CA 1
ATOM 1626 C C . GLY A 1 207 ? 20.802 -2.554 -12.386 1.00 81.06 207 GLY A C 1
ATOM 1627 O O . GLY A 1 207 ? 21.383 -1.715 -13.077 1.00 81.06 207 GLY A O 1
ATOM 1628 N N . TYR A 1 208 ? 19.536 -2.370 -12.003 1.00 81.44 208 TYR A N 1
ATOM 1629 C CA . TYR A 1 208 ? 18.754 -1.175 -12.345 1.00 81.44 208 TYR A CA 1
ATOM 1630 C C . TYR A 1 208 ? 19.406 0.108 -11.807 1.00 81.44 208 TYR A C 1
ATOM 1632 O O . TYR A 1 208 ? 19.454 1.125 -12.503 1.00 81.44 208 TYR A O 1
ATOM 1640 N N . TRP A 1 209 ? 20.009 0.043 -10.613 1.00 77.81 209 TRP A N 1
ATOM 1641 C CA . TRP A 1 209 ? 20.749 1.169 -10.032 1.00 77.81 209 TRP A CA 1
ATOM 1642 C C . TRP A 1 209 ? 21.988 1.567 -10.832 1.00 77.81 209 TRP A C 1
ATOM 1644 O O . TRP A 1 209 ? 22.276 2.755 -10.962 1.00 77.81 209 TRP A O 1
ATOM 1654 N N . GLN A 1 210 ? 22.695 0.593 -11.407 1.00 75.94 210 GLN A N 1
ATOM 1655 C CA . GLN A 1 210 ? 23.871 0.856 -12.238 1.00 75.94 210 GLN A CA 1
ATOM 1656 C C . GLN A 1 210 ? 23.458 1.601 -13.510 1.00 75.94 210 GLN A C 1
ATOM 1658 O O . GLN A 1 210 ? 24.050 2.621 -13.843 1.00 75.94 210 GLN A O 1
ATOM 1663 N N . SER A 1 211 ? 22.353 1.181 -14.136 1.00 68.56 211 SER A N 1
ATOM 1664 C CA . SER A 1 211 ? 21.785 1.879 -15.293 1.00 68.56 211 SER A CA 1
ATOM 1665 C C . SER A 1 211 ? 21.409 3.333 -14.982 1.00 68.56 211 SER A C 1
ATOM 1667 O O . SER A 1 211 ? 21.544 4.197 -15.844 1.00 68.56 211 SER A O 1
ATOM 1669 N N . MET A 1 212 ? 20.914 3.629 -13.774 1.00 68.44 212 MET A N 1
ATOM 1670 C CA . MET A 1 212 ? 20.582 5.002 -13.369 1.00 68.44 212 MET A CA 1
ATOM 1671 C C . MET A 1 212 ? 21.838 5.840 -13.088 1.00 68.44 212 MET A C 1
ATOM 1673 O O . MET A 1 212 ? 21.923 6.988 -13.517 1.00 68.44 212 MET A O 1
ATOM 1677 N N . ASN A 1 213 ? 22.832 5.261 -12.411 1.00 68.56 213 ASN A N 1
ATOM 1678 C CA . ASN A 1 213 ? 24.088 5.941 -12.100 1.00 68.56 213 ASN A CA 1
ATOM 1679 C C . ASN A 1 213 ? 24.893 6.269 -13.370 1.00 68.56 213 ASN A C 1
ATOM 1681 O O . ASN A 1 213 ? 25.498 7.336 -13.457 1.00 68.56 213 ASN A O 1
ATOM 1685 N N . ASP A 1 214 ? 24.836 5.394 -14.379 1.00 66.06 214 ASP A N 1
ATOM 1686 C CA . ASP A 1 214 ? 25.397 5.657 -15.704 1.00 66.06 214 ASP A CA 1
ATOM 1687 C C . ASP A 1 214 ? 24.783 6.921 -16.323 1.00 66.06 214 ASP A C 1
ATOM 1689 O O . ASP A 1 214 ? 25.514 7.745 -16.850 1.00 66.06 214 ASP A O 1
ATOM 1693 N N . ILE A 1 215 ? 23.465 7.133 -16.228 1.00 62.22 215 ILE A N 1
ATOM 1694 C CA . ILE A 1 215 ? 22.792 8.321 -16.793 1.00 62.22 215 ILE A CA 1
ATOM 1695 C C . ILE A 1 215 ? 23.222 9.601 -16.070 1.00 62.22 215 ILE A C 1
ATOM 1697 O O . ILE A 1 215 ? 23.470 10.621 -16.709 1.00 62.22 215 ILE A O 1
ATOM 1701 N N . VAL A 1 216 ? 23.324 9.549 -14.740 1.00 63.53 216 VAL A N 1
ATOM 1702 C CA . VAL A 1 216 ? 23.705 10.713 -13.926 1.00 63.53 216 VAL A CA 1
ATOM 1703 C C . VAL A 1 216 ? 25.167 11.103 -14.165 1.00 63.53 216 VAL A C 1
ATOM 1705 O O . VAL A 1 216 ? 25.470 12.291 -14.260 1.00 63.53 216 VAL A O 1
ATOM 1708 N N . ASN A 1 217 ? 26.066 10.121 -14.298 1.00 62.62 217 ASN A N 1
ATOM 1709 C CA . ASN A 1 217 ? 27.508 10.368 -14.393 1.00 62.62 217 ASN A CA 1
ATOM 1710 C C . ASN A 1 217 ? 28.026 10.509 -15.828 1.00 62.62 217 ASN A C 1
ATOM 1712 O O . ASN A 1 217 ? 28.998 11.228 -16.044 1.00 62.62 217 ASN A O 1
ATOM 1716 N N . SER A 1 218 ? 27.412 9.843 -16.813 1.00 56.09 218 SER A N 1
ATOM 1717 C CA . SER A 1 218 ? 27.892 9.892 -18.205 1.00 56.09 218 SER A CA 1
ATOM 1718 C C . SER A 1 218 ? 27.622 11.226 -18.887 1.00 56.09 218 SER A C 1
ATOM 1720 O O . SER A 1 218 ? 28.174 11.466 -19.956 1.00 56.09 218 SER A O 1
ATOM 1722 N N . GLY A 1 219 ? 26.826 12.114 -18.286 1.00 51.19 219 GLY A N 1
ATOM 1723 C CA . GLY A 1 219 ? 26.637 13.490 -18.730 1.00 51.19 219 GLY A CA 1
ATOM 1724 C C . GLY A 1 219 ? 25.907 13.652 -20.070 1.00 51.19 219 GLY A C 1
ATOM 1725 O O . GLY A 1 219 ? 25.054 14.525 -20.156 1.00 51.19 219 GLY A O 1
ATOM 1726 N N . ILE A 1 220 ? 26.212 12.871 -21.111 1.00 49.22 220 ILE A N 1
ATOM 1727 C CA . ILE A 1 220 ? 25.793 13.069 -22.506 1.00 49.22 220 ILE A CA 1
ATOM 1728 C C . ILE A 1 220 ? 25.920 11.777 -23.368 1.00 49.22 220 ILE A C 1
ATOM 1730 O O . ILE A 1 220 ? 25.634 11.851 -24.557 1.00 49.22 220 ILE A O 1
ATOM 1734 N N . GLU A 1 221 ? 26.261 10.577 -22.873 1.00 42.62 221 GLU A N 1
ATOM 1735 C CA . GLU A 1 221 ? 26.272 9.395 -23.773 1.00 42.62 221 GLU A CA 1
ATOM 1736 C C . GLU A 1 221 ? 24.866 8.806 -24.010 1.00 42.62 221 GLU A C 1
ATOM 1738 O O . GLU A 1 221 ? 24.315 8.020 -23.243 1.00 42.62 221 GLU A O 1
ATOM 1743 N N . PHE A 1 222 ? 24.295 9.262 -25.126 1.00 48.94 222 PHE A N 1
ATOM 1744 C CA . PHE A 1 222 ? 22.908 9.197 -25.595 1.00 48.94 222 PHE A CA 1
ATOM 1745 C C . PHE A 1 222 ? 22.389 7.829 -26.071 1.00 48.94 222 PHE A C 1
ATOM 1747 O O . PHE A 1 222 ? 21.273 7.737 -26.569 1.00 48.94 222 PHE A O 1
ATOM 1754 N N . THR A 1 223 ? 23.143 6.747 -25.899 1.00 43.91 223 THR A N 1
ATOM 1755 C CA . THR A 1 223 ? 22.903 5.461 -26.587 1.00 43.91 223 THR A CA 1
ATOM 1756 C C . THR A 1 223 ? 21.811 4.572 -25.969 1.00 43.91 223 THR A C 1
ATOM 1758 O O . THR A 1 223 ? 21.743 3.380 -26.264 1.00 43.91 223 THR A O 1
ATOM 1761 N N . ARG A 1 224 ? 20.978 5.089 -25.053 1.00 50.50 224 ARG A N 1
ATOM 1762 C CA . ARG A 1 224 ? 20.030 4.260 -24.271 1.00 50.50 224 ARG A CA 1
ATOM 1763 C C . ARG A 1 224 ? 18.609 4.807 -24.170 1.00 50.50 224 ARG A C 1
ATOM 1765 O O . ARG A 1 224 ? 17.839 4.340 -23.325 1.00 50.50 224 ARG A O 1
ATOM 1772 N N . PHE A 1 225 ? 18.256 5.781 -24.996 1.00 52.41 225 PHE A N 1
ATOM 1773 C CA . PHE A 1 225 ? 16.851 6.096 -25.202 1.00 52.41 225 PHE A CA 1
ATOM 1774 C C . PHE A 1 225 ? 16.155 4.936 -25.919 1.00 52.41 225 PHE A C 1
ATOM 1776 O O . PHE A 1 225 ? 16.802 4.125 -26.582 1.00 52.41 225 PHE A O 1
ATOM 1783 N N . SER A 1 226 ? 14.834 4.819 -25.765 1.00 56.50 226 SER A N 1
ATOM 1784 C CA . SER A 1 226 ? 14.095 4.065 -26.775 1.00 56.50 226 SER A CA 1
ATOM 1785 C C . SER A 1 226 ? 14.260 4.784 -28.121 1.00 56.50 226 SER A C 1
ATOM 1787 O O . SER A 1 226 ? 14.416 6.011 -28.122 1.00 56.50 226 SER A O 1
ATOM 1789 N N . PRO A 1 227 ? 14.189 4.068 -29.255 1.00 59.16 227 PRO A N 1
ATOM 1790 C CA . PRO A 1 227 ? 14.369 4.663 -30.584 1.00 59.16 227 PRO A CA 1
ATOM 1791 C C . PRO A 1 227 ? 13.500 5.914 -30.809 1.00 59.16 227 PRO A C 1
ATOM 1793 O O . PRO A 1 227 ? 13.913 6.863 -31.461 1.00 59.16 227 PRO A O 1
ATOM 1796 N N . PHE A 1 228 ? 12.322 5.946 -30.178 1.00 59.81 228 PHE A N 1
ATOM 1797 C CA . PHE A 1 228 ? 11.396 7.077 -30.179 1.00 59.81 228 PHE A CA 1
ATOM 1798 C C . PHE A 1 228 ? 11.968 8.363 -29.552 1.00 59.81 228 PHE A C 1
ATOM 1800 O O . PHE A 1 228 ? 11.835 9.448 -30.113 1.00 59.81 228 PHE A O 1
ATOM 1807 N N . TRP A 1 229 ? 12.596 8.267 -28.377 1.00 61.94 229 TRP A N 1
ATOM 1808 C CA . TRP A 1 229 ? 13.192 9.432 -27.709 1.00 61.94 229 TRP A CA 1
ATOM 1809 C C . TRP A 1 229 ? 14.522 9.834 -28.342 1.00 61.94 229 TRP A C 1
ATOM 1811 O O . TRP A 1 229 ? 14.888 11.006 -28.293 1.00 61.94 229 TRP A O 1
ATOM 1821 N N . GLU A 1 230 ? 15.231 8.879 -28.944 1.00 64.06 230 GLU A N 1
ATOM 1822 C CA . GLU A 1 230 ? 16.446 9.150 -29.706 1.00 64.06 230 GLU A CA 1
ATOM 1823 C C . GLU A 1 230 ? 16.132 10.043 -30.909 1.00 64.06 230 GLU A C 1
ATOM 1825 O O . GLU A 1 230 ? 16.760 11.083 -31.062 1.00 64.06 230 GLU A O 1
ATOM 1830 N N . GLU A 1 231 ? 15.088 9.739 -31.679 1.00 63.75 231 GLU A N 1
ATOM 1831 C CA . GLU A 1 231 ? 14.657 10.562 -32.817 1.00 63.75 231 GLU A CA 1
ATOM 1832 C C . GLU A 1 231 ? 14.221 11.978 -32.397 1.00 63.75 231 GLU A C 1
ATOM 1834 O O . GLU A 1 231 ? 14.570 12.962 -33.045 1.00 63.75 231 GLU A O 1
ATOM 1839 N N . LEU A 1 232 ? 13.515 12.112 -31.269 1.00 63.72 232 LEU A N 1
ATOM 1840 C CA . LEU A 1 232 ? 13.018 13.411 -30.802 1.00 63.72 232 LEU A CA 1
ATOM 1841 C C . LEU A 1 232 ? 14.106 14.285 -30.153 1.00 63.72 232 LEU A C 1
ATOM 1843 O O . LEU A 1 232 ? 13.990 15.511 -30.138 1.00 63.72 232 LEU A O 1
ATOM 1847 N N . CYS A 1 233 ? 15.136 13.667 -29.569 1.00 63.94 233 CYS A N 1
ATOM 1848 C CA . CYS A 1 233 ? 16.105 14.356 -28.714 1.00 63.94 233 CYS A CA 1
ATOM 1849 C C . CYS A 1 233 ? 17.550 14.294 -29.222 1.00 63.94 233 CYS A C 1
ATOM 1851 O O . CYS A 1 233 ? 18.440 14.781 -28.523 1.00 63.94 233 CYS A O 1
ATOM 1853 N N . SER A 1 234 ? 17.783 13.751 -30.422 1.00 62.03 234 SER A N 1
ATOM 1854 C CA . SER A 1 234 ? 19.073 13.784 -31.132 1.00 62.03 234 SER A CA 1
ATOM 1855 C C . SER A 1 234 ? 19.135 14.796 -32.283 1.00 62.03 234 SER A C 1
ATOM 1857 O O . SER A 1 234 ? 20.156 14.859 -32.957 1.00 62.03 234 SER A O 1
ATOM 1859 N N . ASP A 1 235 ? 18.087 15.603 -32.487 1.00 65.25 235 ASP A N 1
ATOM 1860 C CA . ASP A 1 235 ? 18.022 16.611 -33.555 1.00 65.25 235 ASP A CA 1
ATOM 1861 C C . ASP A 1 235 ? 19.153 17.658 -33.408 1.00 65.25 235 ASP A C 1
ATOM 1863 O O . ASP A 1 235 ? 19.070 18.588 -32.596 1.00 65.25 235 ASP A O 1
ATOM 1867 N N . GLU A 1 236 ? 20.247 17.470 -34.162 1.00 64.25 236 GLU A N 1
ATOM 1868 C CA . GLU A 1 236 ? 21.470 18.292 -34.109 1.00 64.25 236 GLU A CA 1
ATOM 1869 C C . GLU A 1 236 ? 21.207 19.755 -34.488 1.00 64.25 236 GLU A C 1
ATOM 1871 O O . GLU A 1 236 ? 21.910 20.654 -34.018 1.00 64.25 236 GLU A O 1
ATOM 1876 N N . ASP A 1 237 ? 20.147 20.013 -35.257 1.00 68.69 237 ASP A N 1
ATOM 1877 C CA . ASP A 1 237 ? 19.791 21.347 -35.733 1.00 68.69 237 ASP A CA 1
ATOM 1878 C C . ASP A 1 237 ? 19.242 22.257 -34.617 1.00 68.69 237 ASP A C 1
ATOM 1880 O O . ASP A 1 237 ? 19.144 23.476 -34.800 1.00 68.69 237 ASP A O 1
ATOM 1884 N N . ARG A 1 238 ? 18.882 21.712 -33.439 1.00 68.81 238 ARG A N 1
ATOM 1885 C CA . ARG A 1 238 ? 18.294 22.482 -32.322 1.00 68.81 238 ARG A CA 1
ATOM 1886 C C . ARG A 1 238 ? 18.874 22.111 -30.947 1.00 68.81 238 ARG A C 1
ATOM 1888 O O . ARG A 1 238 ? 18.187 21.495 -30.124 1.00 68.81 238 ARG A O 1
ATOM 1895 N N . PRO A 1 239 ? 20.093 22.584 -30.615 1.00 66.56 239 PRO A N 1
ATOM 1896 C CA . PRO A 1 239 ? 20.790 22.230 -29.371 1.00 66.56 239 PRO A CA 1
ATOM 1897 C C . PRO A 1 239 ? 20.040 22.646 -28.091 1.00 66.56 239 PRO A C 1
ATOM 1899 O O . PRO A 1 239 ? 20.157 21.988 -27.051 1.00 66.56 239 PRO A O 1
ATOM 1902 N N . ASP A 1 240 ? 19.228 23.701 -28.161 1.00 69.50 240 ASP A N 1
ATOM 1903 C CA . ASP A 1 240 ? 18.434 24.204 -27.034 1.00 69.50 240 ASP A CA 1
ATOM 1904 C C . ASP A 1 240 ? 17.306 23.229 -26.651 1.00 69.50 240 ASP A C 1
ATOM 1906 O O . ASP A 1 240 ? 17.040 22.992 -25.469 1.00 69.50 240 ASP A O 1
ATOM 1910 N N . ILE A 1 241 ? 16.671 22.620 -27.659 1.00 68.19 241 ILE A N 1
ATOM 1911 C CA . ILE A 1 241 ? 15.593 21.636 -27.489 1.00 68.19 241 ILE A CA 1
ATOM 1912 C C . ILE A 1 241 ? 16.169 20.335 -26.940 1.00 68.19 241 ILE A C 1
ATOM 1914 O O . ILE A 1 241 ? 15.622 19.768 -25.993 1.00 68.19 241 ILE A O 1
ATOM 1918 N N . VAL A 1 242 ? 17.319 19.914 -27.466 1.00 66.62 242 VAL A N 1
ATOM 1919 C CA . VAL A 1 242 ? 18.042 18.725 -27.007 1.00 66.62 242 VAL A CA 1
ATOM 1920 C C . VAL A 1 242 ? 18.396 18.842 -25.519 1.00 66.62 242 VAL A C 1
ATOM 1922 O O . VAL A 1 242 ? 18.190 17.898 -24.753 1.00 66.62 242 VAL A O 1
ATOM 1925 N N . ARG A 1 243 ? 18.866 20.010 -25.056 1.00 66.50 243 ARG A N 1
ATOM 1926 C CA . ARG A 1 243 ? 19.165 20.239 -23.630 1.00 66.50 243 ARG A CA 1
ATOM 1927 C C . ARG A 1 243 ? 17.916 20.186 -22.748 1.00 66.50 243 ARG A C 1
ATOM 1929 O O . ARG A 1 243 ? 17.949 19.541 -21.700 1.00 66.50 243 ARG A O 1
ATOM 1936 N N . SER A 1 244 ? 16.829 20.830 -23.165 1.00 69.31 244 SER A N 1
ATOM 1937 C CA . SER A 1 244 ? 15.562 20.802 -22.426 1.00 69.31 244 SER A CA 1
ATOM 1938 C C . SER A 1 244 ? 14.944 19.403 -22.385 1.00 69.31 244 SER A C 1
ATOM 1940 O O . SER A 1 244 ? 14.463 19.000 -21.328 1.00 69.31 244 SER A O 1
ATOM 1942 N N . CYS A 1 245 ? 15.031 18.626 -23.471 1.00 69.44 245 CYS A N 1
ATOM 1943 C CA . CYS A 1 245 ? 14.564 17.238 -23.486 1.00 69.44 245 CYS A CA 1
ATOM 1944 C C . CYS A 1 245 ? 15.329 16.363 -22.479 1.00 69.44 245 CYS A C 1
ATOM 1946 O O . CYS A 1 245 ? 14.710 15.611 -21.726 1.00 69.44 245 CYS A O 1
ATOM 1948 N N . LYS A 1 246 ? 16.665 16.490 -22.401 1.00 65.38 246 LYS A N 1
ATOM 1949 C CA . LYS A 1 246 ? 17.487 15.739 -21.427 1.00 65.38 246 LYS A CA 1
ATOM 1950 C C . LYS A 1 246 ? 17.028 15.981 -19.994 1.00 65.38 246 LYS A C 1
ATOM 1952 O O . LYS A 1 246 ? 16.864 15.040 -19.221 1.00 65.38 246 LYS A O 1
ATOM 1957 N N . ILE A 1 247 ? 16.835 17.252 -19.650 1.00 69.88 247 ILE A N 1
ATOM 1958 C CA . ILE A 1 247 ? 16.404 17.662 -18.315 1.00 69.88 247 ILE A CA 1
ATOM 1959 C C . ILE A 1 247 ? 15.005 17.104 -18.037 1.00 69.88 247 ILE A C 1
ATOM 1961 O O . ILE A 1 247 ? 14.800 16.462 -17.009 1.00 69.88 247 ILE A O 1
ATOM 1965 N N . ASP A 1 248 ? 14.070 17.277 -18.972 1.00 69.81 248 ASP A N 1
ATOM 1966 C CA . ASP A 1 248 ? 12.695 16.794 -18.840 1.00 69.81 248 ASP A CA 1
ATOM 1967 C C . ASP A 1 248 ? 12.627 15.272 -18.641 1.00 69.81 248 ASP A C 1
ATOM 1969 O O . ASP A 1 248 ? 11.917 14.794 -17.758 1.00 69.81 248 ASP A O 1
ATOM 1973 N N . TYR A 1 249 ? 13.433 14.499 -19.372 1.00 69.69 249 TYR A N 1
ATOM 1974 C CA . TYR A 1 249 ? 13.503 13.048 -19.206 1.00 69.69 249 TYR A CA 1
ATOM 1975 C C . TYR A 1 249 ? 14.029 12.629 -17.827 1.00 69.69 249 TYR A C 1
ATOM 1977 O O . TYR A 1 249 ? 13.430 11.778 -17.168 1.00 69.69 249 TYR A O 1
ATOM 1985 N N . VAL A 1 250 ? 15.120 13.243 -17.352 1.00 69.62 250 VAL A N 1
ATOM 1986 C CA . VAL A 1 250 ? 15.672 12.943 -16.020 1.00 69.62 250 VAL A CA 1
ATOM 1987 C C . VAL A 1 250 ? 14.654 13.274 -14.932 1.00 69.62 250 VAL A C 1
ATOM 1989 O O . VAL A 1 250 ? 14.451 12.463 -14.029 1.00 69.62 250 VAL A O 1
ATOM 1992 N N . TYR A 1 251 ? 13.959 14.410 -15.031 1.00 70.38 251 TYR A N 1
ATOM 1993 C CA . TYR A 1 251 ? 12.890 14.747 -14.093 1.00 70.38 251 TYR A CA 1
ATOM 1994 C C . TYR A 1 251 ? 11.737 13.746 -14.168 1.00 70.38 251 TYR A C 1
ATOM 1996 O O . TYR A 1 251 ? 11.313 13.247 -13.130 1.00 70.38 251 TYR A O 1
ATOM 2004 N N . LYS A 1 252 ? 11.273 13.379 -15.365 1.00 71.25 252 LYS A N 1
ATOM 2005 C CA . LYS A 1 252 ? 10.193 12.397 -15.545 1.00 71.25 252 LYS A CA 1
ATOM 2006 C C . LYS A 1 252 ? 10.542 10.999 -15.038 1.00 71.25 252 LYS A C 1
ATOM 2008 O O . LYS A 1 252 ? 9.626 10.266 -14.690 1.00 71.25 252 LYS A O 1
ATOM 2013 N N . MET A 1 253 ? 11.821 10.641 -14.941 1.00 70.06 253 MET A N 1
ATOM 2014 C CA . MET A 1 253 ? 12.252 9.337 -14.424 1.00 70.06 253 MET A CA 1
ATOM 2015 C C . MET A 1 253 ? 12.613 9.360 -12.934 1.00 70.06 253 MET A C 1
ATOM 2017 O O . MET A 1 253 ? 12.196 8.483 -12.179 1.00 70.06 253 MET A O 1
ATOM 2021 N N . ALA A 1 254 ? 13.359 10.364 -12.472 1.00 71.94 254 ALA A N 1
ATOM 2022 C CA . ALA A 1 254 ? 13.829 10.432 -11.088 1.00 71.94 254 ALA A CA 1
ATOM 2023 C C . ALA A 1 254 ? 12.757 10.955 -10.117 1.00 71.94 254 ALA A C 1
ATOM 2025 O O . ALA A 1 254 ? 12.646 10.469 -8.989 1.00 71.94 254 ALA A O 1
ATOM 2026 N N . LEU A 1 255 ? 11.952 11.936 -10.537 1.00 75.25 255 LEU A N 1
ATOM 2027 C CA . LEU A 1 255 ? 10.971 12.587 -9.666 1.00 75.25 255 LEU A CA 1
ATOM 2028 C C . LEU A 1 255 ? 9.857 11.632 -9.213 1.00 75.25 255 LEU A C 1
ATOM 2030 O O . LEU A 1 255 ? 9.568 11.624 -8.015 1.00 75.25 255 LEU A O 1
ATOM 2034 N N . PRO A 1 256 ? 9.273 10.781 -10.080 1.00 75.38 256 PRO A N 1
ATOM 2035 C CA . PRO A 1 256 ? 8.267 9.822 -9.639 1.00 75.38 256 PRO A CA 1
ATOM 2036 C C . PRO A 1 256 ? 8.817 8.835 -8.603 1.00 75.38 256 PRO A C 1
ATOM 2038 O O . PRO A 1 256 ? 8.160 8.582 -7.597 1.00 75.38 256 PRO A O 1
ATOM 2041 N N . TYR A 1 257 ? 10.056 8.359 -8.767 1.00 77.31 257 TYR A N 1
ATOM 2042 C CA . TYR A 1 257 ? 10.702 7.490 -7.778 1.00 77.31 257 TYR A CA 1
ATOM 2043 C C . TYR A 1 257 ? 10.861 8.177 -6.409 1.00 77.31 257 TYR A C 1
ATOM 2045 O O . TYR A 1 257 ? 10.542 7.588 -5.371 1.00 77.31 257 TYR A O 1
ATOM 2053 N N . ILE A 1 258 ? 11.312 9.437 -6.387 1.00 82.06 258 ILE A N 1
ATOM 2054 C CA . ILE A 1 258 ? 11.436 10.218 -5.145 1.00 82.06 258 ILE A CA 1
ATOM 2055 C C . ILE A 1 258 ? 10.063 10.406 -4.493 1.00 82.06 258 ILE A C 1
ATOM 2057 O O . ILE A 1 258 ? 9.916 10.166 -3.293 1.00 82.06 258 ILE A O 1
ATOM 2061 N N . LEU A 1 259 ? 9.052 10.793 -5.278 1.00 81.75 259 LEU A N 1
ATOM 2062 C CA . LEU A 1 259 ? 7.686 10.988 -4.791 1.00 81.75 259 LEU A CA 1
ATOM 2063 C C . LEU A 1 259 ? 7.116 9.718 -4.172 1.00 81.75 259 LEU A C 1
ATOM 2065 O O . LEU A 1 259 ? 6.466 9.777 -3.135 1.00 81.75 259 LEU A O 1
ATOM 2069 N N . VAL A 1 260 ? 7.383 8.567 -4.770 1.00 79.75 260 VAL A N 1
ATOM 2070 C CA . VAL A 1 260 ? 6.881 7.280 -4.296 1.00 79.75 260 VAL A CA 1
ATOM 2071 C C . VAL A 1 260 ? 7.513 6.870 -2.979 1.00 79.75 260 VAL A C 1
ATOM 2073 O O . VAL A 1 260 ? 6.796 6.516 -2.046 1.00 79.75 260 VAL A O 1
ATOM 2076 N N . ASN A 1 261 ? 8.832 6.982 -2.846 1.00 81.94 261 ASN A N 1
ATOM 2077 C CA . ASN A 1 261 ? 9.480 6.699 -1.566 1.00 81.94 261 ASN A CA 1
ATOM 2078 C C . ASN A 1 261 ? 9.020 7.695 -0.487 1.00 81.94 261 ASN A C 1
ATOM 2080 O O . ASN A 1 261 ? 8.757 7.296 0.649 1.00 81.94 261 ASN A O 1
ATOM 2084 N N . ALA A 1 262 ? 8.830 8.969 -0.846 1.00 86.06 262 ALA A N 1
ATOM 2085 C CA . ALA A 1 262 ? 8.260 9.968 0.054 1.00 86.06 262 ALA A CA 1
ATOM 2086 C C . ALA A 1 262 ? 6.816 9.627 0.465 1.00 86.06 262 ALA A C 1
ATOM 2088 O O . ALA A 1 262 ? 6.479 9.744 1.643 1.00 86.06 262 ALA A O 1
ATOM 2089 N N . LEU A 1 263 ? 5.980 9.151 -0.464 1.00 84.44 263 LEU A N 1
ATOM 2090 C CA . LEU A 1 263 ? 4.618 8.692 -0.185 1.00 84.44 263 LEU A CA 1
ATOM 2091 C C . LEU A 1 263 ? 4.623 7.495 0.765 1.00 84.44 263 LEU A C 1
ATOM 2093 O O . LEU A 1 263 ? 3.869 7.498 1.732 1.00 84.44 263 LEU A O 1
ATOM 2097 N N . MET A 1 264 ? 5.500 6.512 0.555 1.00 82.44 264 MET A N 1
ATOM 2098 C CA . MET A 1 264 ? 5.616 5.338 1.428 1.00 82.44 264 MET A CA 1
ATOM 2099 C C . MET A 1 264 ? 5.992 5.731 2.862 1.00 82.44 264 MET A C 1
ATOM 2101 O O . MET A 1 264 ? 5.377 5.260 3.821 1.00 82.44 264 MET A O 1
ATOM 2105 N N . ILE A 1 265 ? 6.934 6.667 3.022 1.00 86.12 265 ILE A N 1
ATOM 2106 C CA . ILE A 1 265 ? 7.281 7.242 4.330 1.00 86.12 265 ILE A CA 1
ATOM 2107 C C . ILE A 1 265 ? 6.090 8.015 4.913 1.00 86.12 265 ILE A C 1
ATOM 2109 O O . ILE A 1 265 ? 5.772 7.867 6.096 1.00 86.12 265 ILE A O 1
ATOM 2113 N N . ALA A 1 266 ? 5.387 8.800 4.094 1.00 87.56 266 ALA A N 1
ATOM 2114 C CA . ALA A 1 266 ? 4.203 9.534 4.521 1.00 87.56 266 ALA A CA 1
ATOM 2115 C C . ALA A 1 266 ? 3.098 8.595 5.026 1.00 87.56 266 ALA A C 1
ATOM 2117 O O . ALA A 1 266 ? 2.457 8.915 6.026 1.00 87.56 266 ALA A O 1
ATOM 2118 N N . VAL A 1 267 ? 2.912 7.411 4.426 1.00 87.56 267 VAL A N 1
ATOM 2119 C CA . VAL A 1 267 ? 1.948 6.417 4.927 1.00 87.56 267 VAL A CA 1
ATOM 2120 C C . VAL A 1 267 ? 2.295 5.950 6.337 1.00 87.56 267 VAL A C 1
ATOM 2122 O O . VAL A 1 267 ? 1.402 5.857 7.184 1.00 87.56 267 VAL A O 1
ATOM 2125 N N . ILE A 1 268 ? 3.576 5.719 6.628 1.00 87.38 268 ILE A N 1
ATOM 2126 C CA . ILE A 1 268 ? 4.029 5.342 7.974 1.00 87.38 268 ILE A CA 1
ATOM 2127 C C . ILE A 1 268 ? 3.749 6.482 8.964 1.00 87.38 268 ILE A C 1
ATOM 2129 O O . ILE A 1 268 ? 3.183 6.245 10.033 1.00 87.38 268 ILE A O 1
ATOM 2133 N N . ILE A 1 269 ? 4.071 7.728 8.594 1.00 89.50 269 ILE A N 1
ATOM 2134 C CA . ILE A 1 269 ? 3.847 8.912 9.441 1.00 89.50 269 ILE A CA 1
ATOM 2135 C C . ILE A 1 269 ? 2.353 9.114 9.724 1.00 89.50 269 ILE A C 1
ATOM 2137 O O . ILE A 1 269 ? 1.953 9.276 10.878 1.00 89.50 269 ILE A O 1
ATOM 2141 N N . VAL A 1 270 ? 1.508 9.077 8.692 1.00 89.12 270 VAL A N 1
ATOM 2142 C CA . VAL A 1 270 ? 0.055 9.242 8.837 1.00 89.12 270 VAL A CA 1
ATOM 2143 C C . VAL A 1 270 ? -0.534 8.119 9.688 1.00 89.12 270 VAL A C 1
ATOM 2145 O O . VAL A 1 270 ? -1.399 8.378 10.527 1.00 89.12 270 VAL A O 1
ATOM 2148 N N . SER A 1 271 ? -0.033 6.892 9.543 1.00 88.06 271 SER A N 1
ATOM 2149 C CA . SER A 1 271 ? -0.453 5.760 10.376 1.00 88.06 271 SER A CA 1
ATOM 2150 C C . SER A 1 271 ? -0.092 5.976 11.847 1.00 88.06 271 SER A C 1
ATOM 2152 O O . SER A 1 271 ? -0.952 5.796 12.711 1.00 88.06 271 SER A O 1
ATOM 2154 N N . ALA A 1 272 ? 1.113 6.485 12.132 1.00 88.50 272 ALA A N 1
ATOM 2155 C CA . ALA A 1 272 ? 1.540 6.843 13.485 1.00 88.50 272 ALA A CA 1
ATOM 2156 C C . ALA A 1 272 ? 0.660 7.937 14.111 1.00 88.50 272 ALA A C 1
ATOM 2158 O O . ALA A 1 272 ? 0.229 7.821 15.263 1.00 88.50 272 ALA A O 1
ATOM 2159 N N . LEU A 1 273 ? 0.337 8.986 13.348 1.00 89.25 273 LEU A N 1
ATOM 2160 C CA . LEU A 1 273 ? -0.538 10.071 13.803 1.00 89.25 273 LEU A CA 1
ATOM 2161 C C . LEU A 1 273 ? -1.976 9.592 14.038 1.00 89.25 273 LEU A C 1
ATOM 2163 O O . LEU A 1 273 ? -2.599 9.942 15.049 1.00 89.25 273 LEU A O 1
ATOM 2167 N N . SER A 1 274 ? -2.499 8.766 13.131 1.00 88.00 274 SER A N 1
ATOM 2168 C CA . SER A 1 274 ? -3.814 8.134 13.258 1.00 88.00 274 SER A CA 1
ATOM 2169 C C . SER A 1 274 ? -3.882 7.271 14.519 1.00 88.00 274 SER A C 1
ATOM 2171 O O . SER A 1 274 ? -4.817 7.402 15.313 1.00 88.00 274 SER A O 1
ATOM 2173 N N . GLU A 1 275 ? -2.864 6.446 14.769 1.00 87.44 275 GLU A N 1
ATOM 2174 C CA . GLU A 1 275 ? -2.808 5.604 15.960 1.00 87.44 275 GLU A CA 1
ATOM 2175 C C . GLU A 1 275 ? -2.729 6.432 17.248 1.00 87.44 275 GLU A C 1
ATOM 2177 O O . GLU A 1 275 ? -3.497 6.184 18.181 1.00 87.44 275 GLU A O 1
ATOM 2182 N N . ALA A 1 276 ? -1.869 7.452 17.300 1.00 88.25 276 ALA A N 1
ATOM 2183 C CA . ALA A 1 276 ? -1.766 8.341 18.456 1.00 88.25 276 ALA A CA 1
ATOM 2184 C C . ALA A 1 276 ? -3.110 9.020 18.775 1.00 88.25 276 ALA A C 1
ATOM 2186 O O . ALA A 1 276 ? -3.514 9.118 19.939 1.00 88.25 276 ALA A O 1
ATOM 2187 N N . THR A 1 277 ? -3.837 9.440 17.739 1.00 88.69 277 THR A N 1
ATOM 2188 C CA . THR A 1 277 ? -5.159 10.067 17.871 1.00 88.69 277 THR A CA 1
ATOM 2189 C C . THR A 1 277 ? -6.201 9.072 18.381 1.00 88.69 277 THR A C 1
ATOM 2191 O O . THR A 1 277 ? -6.922 9.361 19.339 1.00 88.69 277 THR A O 1
ATOM 2194 N N . ASN A 1 278 ? -6.240 7.863 17.815 1.00 86.75 278 ASN A N 1
ATOM 2195 C CA . ASN A 1 278 ? -7.162 6.810 18.240 1.00 86.75 278 ASN A CA 1
ATOM 2196 C C . ASN A 1 278 ? -6.897 6.360 19.685 1.00 86.75 278 ASN A C 1
ATOM 2198 O O . ASN A 1 278 ? -7.845 6.200 20.460 1.00 86.75 278 ASN A O 1
ATOM 2202 N N . ARG A 1 279 ? -5.624 6.222 20.086 1.00 87.56 279 ARG A N 1
ATOM 2203 C CA . ARG A 1 279 ? -5.234 5.906 21.471 1.00 87.56 279 ARG A CA 1
ATOM 2204 C C . ARG A 1 279 ? -5.693 6.998 22.443 1.00 87.56 279 ARG A C 1
ATOM 2206 O O . ARG A 1 279 ? -6.288 6.683 23.474 1.00 87.56 279 ARG A O 1
ATOM 2213 N N . ARG A 1 280 ? -5.506 8.282 22.106 1.00 88.56 280 ARG A N 1
ATOM 2214 C CA . ARG A 1 280 ? -6.001 9.408 22.926 1.00 88.56 280 ARG A CA 1
ATOM 2215 C C . ARG A 1 280 ? -7.520 9.377 23.076 1.00 88.56 280 ARG A C 1
ATOM 2217 O O . ARG A 1 280 ? -8.017 9.481 24.194 1.00 88.56 280 ARG A O 1
ATOM 2224 N N . LEU A 1 281 ? -8.256 9.187 21.981 1.00 88.12 281 LEU A N 1
ATOM 2225 C CA . LEU A 1 281 ? -9.722 9.103 22.006 1.00 88.12 281 LEU A CA 1
ATOM 2226 C C . LEU A 1 281 ? -10.223 7.943 22.873 1.00 88.12 281 LEU A C 1
ATOM 2228 O O . LEU A 1 281 ? -11.226 8.081 23.575 1.00 88.12 281 LEU A O 1
ATOM 2232 N N . PHE A 1 282 ? -9.528 6.806 22.849 1.00 88.94 282 PHE A N 1
ATOM 2233 C CA . PHE A 1 282 ? -9.849 5.666 23.702 1.00 88.94 282 PHE A CA 1
ATOM 2234 C C . PHE A 1 282 ? -9.681 5.992 25.193 1.00 88.94 282 PHE A C 1
ATOM 2236 O O . PHE A 1 282 ? -10.597 5.742 25.982 1.00 88.94 282 PHE A O 1
ATOM 2243 N N . ILE A 1 283 ? -8.558 6.611 25.571 1.00 88.56 283 ILE A N 1
ATOM 2244 C CA . ILE A 1 283 ? -8.297 7.034 26.955 1.00 88.56 283 ILE A CA 1
ATOM 2245 C C . ILE A 1 283 ? -9.349 8.051 27.411 1.00 88.56 283 ILE A C 1
ATOM 2247 O O . ILE A 1 283 ? -9.945 7.880 28.476 1.00 88.56 283 ILE A O 1
ATOM 2251 N N . TRP A 1 284 ? -9.644 9.057 26.582 1.00 89.31 284 TRP A N 1
ATOM 2252 C CA . TRP A 1 284 ? -10.668 10.064 26.869 1.00 89.31 284 TRP A CA 1
ATOM 2253 C C . TRP A 1 284 ? -12.042 9.439 27.111 1.00 89.31 284 TRP A C 1
ATOM 2255 O O . TRP A 1 284 ? -12.672 9.726 28.126 1.00 89.31 284 TRP A O 1
ATOM 2265 N N . LYS A 1 285 ? -12.483 8.507 26.254 1.00 89.12 285 LYS A N 1
ATOM 2266 C CA . LYS A 1 285 ? -13.758 7.794 26.448 1.00 89.12 285 LYS A CA 1
ATOM 2267 C C . LYS A 1 285 ? -13.818 7.060 27.787 1.00 89.12 285 LYS A C 1
ATOM 2269 O O . LYS A 1 285 ? -14.865 7.068 28.436 1.00 89.12 285 LYS A O 1
ATOM 2274 N N . LYS A 1 286 ? -12.725 6.417 28.210 1.00 88.75 286 LYS A N 1
ATOM 2275 C CA . LYS A 1 286 ? -12.668 5.737 29.513 1.00 88.75 286 LYS A CA 1
ATOM 2276 C C . LYS A 1 286 ? -12.718 6.723 30.675 1.00 88.75 286 LYS A C 1
ATOM 2278 O O . LYS A 1 286 ? -13.481 6.497 31.613 1.00 88.75 286 LYS A O 1
ATOM 2283 N N . LEU A 1 287 ? -11.963 7.816 30.588 1.00 89.94 287 LEU A N 1
ATOM 2284 C CA . LEU A 1 287 ? -11.942 8.856 31.612 1.00 89.94 287 LEU A CA 1
ATOM 2285 C C . LEU A 1 287 ? -13.338 9.461 31.815 1.00 89.94 287 LEU A C 1
ATOM 2287 O O . LEU A 1 287 ? -13.821 9.519 32.944 1.00 89.94 287 LEU A O 1
ATOM 2291 N N . THR A 1 288 ? -14.028 9.811 30.727 1.00 90.06 288 THR A N 1
ATOM 2292 C CA . THR A 1 288 ? -15.386 10.368 30.786 1.00 90.06 288 THR A CA 1
ATOM 2293 C C . THR A 1 288 ? -16.386 9.380 31.391 1.00 90.06 288 THR A C 1
ATOM 2295 O O . THR A 1 288 ? -17.201 9.775 32.221 1.00 90.06 288 THR A O 1
ATOM 2298 N N . ARG A 1 289 ? -16.315 8.081 31.056 1.00 89.00 289 ARG A N 1
ATOM 2299 C CA . ARG A 1 289 ? -17.183 7.060 31.682 1.00 89.00 289 ARG A CA 1
ATOM 2300 C C . ARG A 1 289 ? -16.924 6.924 33.180 1.00 89.00 289 ARG A C 1
ATOM 2302 O O . ARG A 1 289 ? -17.876 6.824 33.952 1.00 89.00 289 ARG A O 1
ATOM 2309 N N . ALA A 1 290 ? -15.659 6.932 33.596 1.00 89.56 290 ALA A N 1
ATOM 2310 C CA . ALA A 1 290 ? -15.297 6.855 35.006 1.00 89.56 290 ALA A CA 1
ATOM 2311 C C . ALA A 1 290 ? -15.826 8.076 35.777 1.00 89.56 290 ALA A C 1
ATOM 2313 O O . ALA A 1 290 ? -16.483 7.906 36.805 1.00 89.56 290 ALA A O 1
ATOM 2314 N N . GLN A 1 291 ? -15.635 9.285 35.239 1.00 89.62 291 GLN A N 1
ATOM 2315 C CA . GLN A 1 291 ? -16.173 10.521 35.815 1.00 89.62 291 GLN A CA 1
ATOM 2316 C C . GLN A 1 291 ? -17.702 10.495 35.907 1.00 89.62 291 GLN A C 1
ATOM 2318 O O . GLN A 1 291 ? -18.248 10.739 36.980 1.00 89.62 291 GLN A O 1
ATOM 2323 N N . HIS A 1 292 ? -18.394 10.112 34.832 1.00 89.94 292 HIS A N 1
ATOM 2324 C CA . HIS A 1 292 ? -19.854 10.013 34.825 1.00 89.94 292 HIS A CA 1
ATOM 2325 C C . HIS A 1 292 ? -20.364 8.995 35.857 1.00 89.94 292 HIS A C 1
ATOM 2327 O O . HIS A 1 292 ? -21.339 9.247 36.560 1.00 89.94 292 HIS A O 1
ATOM 2333 N N . SER A 1 293 ? -19.684 7.852 36.006 1.00 88.19 293 SER A N 1
ATOM 2334 C CA . SER A 1 293 ? -20.046 6.849 37.016 1.00 88.19 293 SER A CA 1
ATOM 2335 C C . SER A 1 293 ? -19.839 7.344 38.450 1.00 88.19 293 SER A C 1
ATOM 2337 O O . SER A 1 293 ? -20.633 7.013 39.329 1.00 88.19 293 SER A O 1
ATOM 2339 N N . LYS A 1 294 ? -18.800 8.157 38.688 1.00 91.06 294 LYS A N 1
ATOM 2340 C CA . LYS A 1 294 ? -18.534 8.775 39.989 1.00 91.06 294 LYS A CA 1
ATOM 2341 C C . LYS A 1 294 ? -19.618 9.795 40.332 1.00 91.06 294 LYS A C 1
ATOM 2343 O O . LYS A 1 294 ? -20.190 9.710 41.408 1.00 91.06 294 LYS A O 1
ATOM 2348 N N . ILE A 1 295 ? -19.970 10.661 39.381 1.00 91.06 295 ILE A N 1
ATOM 2349 C CA . ILE A 1 295 ? -21.047 11.649 39.536 1.00 91.06 295 ILE A CA 1
ATOM 2350 C C . ILE A 1 295 ? -22.377 10.959 39.877 1.00 91.06 295 ILE A C 1
ATOM 2352 O O . ILE A 1 295 ? -23.041 11.367 40.823 1.00 91.06 295 ILE A O 1
ATOM 2356 N N . ILE A 1 296 ? -22.741 9.872 39.181 1.00 90.12 296 ILE A N 1
ATOM 2357 C CA . ILE A 1 296 ? -23.964 9.107 39.496 1.00 90.12 296 ILE A CA 1
ATOM 2358 C C . ILE A 1 296 ? -23.929 8.552 40.927 1.00 90.12 296 ILE A C 1
ATOM 2360 O O . ILE A 1 296 ? -24.931 8.622 41.636 1.00 90.12 296 ILE A O 1
ATOM 2364 N N . LYS A 1 297 ? -22.798 7.978 41.357 1.00 90.44 297 LYS A N 1
ATOM 2365 C CA . LYS A 1 297 ? -22.657 7.432 42.717 1.00 90.44 297 LYS A CA 1
ATOM 2366 C C . LYS A 1 297 ? -22.765 8.524 43.777 1.00 90.44 297 LYS A C 1
ATOM 2368 O O . LYS A 1 297 ? -23.446 8.321 44.777 1.00 90.44 297 LYS A O 1
ATOM 2373 N N . ASP A 1 298 ? -22.139 9.671 43.538 1.00 89.75 298 ASP A N 1
ATOM 2374 C CA . ASP A 1 298 ? -22.185 10.811 44.451 1.00 89.75 298 ASP A CA 1
ATOM 2375 C C . ASP A 1 298 ? -23.608 11.389 44.543 1.00 89.75 298 ASP A C 1
ATOM 2377 O O . ASP A 1 298 ? -24.055 11.730 45.637 1.00 89.75 298 ASP A O 1
ATOM 2381 N N . HIS A 1 299 ? -24.352 11.440 43.430 1.00 89.56 299 HIS A N 1
ATOM 2382 C CA . HIS A 1 299 ? -25.768 11.828 43.429 1.00 89.56 299 HIS A CA 1
ATOM 2383 C C . HIS A 1 299 ? -26.644 10.854 44.221 1.00 89.56 299 HIS A C 1
ATOM 2385 O O . HIS A 1 299 ? -27.380 11.299 45.096 1.00 89.56 299 HIS A O 1
ATOM 2391 N N . LYS A 1 300 ? -26.517 9.541 43.988 1.00 90.50 300 LYS A N 1
ATOM 2392 C CA . LYS A 1 300 ? -27.277 8.534 44.748 1.00 90.50 300 LYS A CA 1
ATOM 2393 C C . LYS A 1 300 ? -26.995 8.601 46.243 1.00 90.50 300 LYS A C 1
ATOM 2395 O O . LYS A 1 300 ? -27.921 8.587 47.039 1.00 90.50 300 LYS A O 1
ATOM 2400 N N . LYS A 1 301 ? -25.722 8.748 46.623 1.00 90.38 301 LYS A N 1
ATOM 2401 C CA . LYS A 1 301 ? -25.339 8.857 48.033 1.00 90.38 301 LYS A CA 1
ATOM 2402 C C . LYS A 1 301 ? -25.973 10.080 48.699 1.00 90.38 301 LYS A C 1
ATOM 2404 O O . LYS A 1 301 ? -26.393 9.985 49.846 1.00 90.38 301 LYS A O 1
ATOM 2409 N N . LYS A 1 302 ? -26.051 11.213 47.987 1.00 90.62 302 LYS A N 1
ATOM 2410 C CA . LYS A 1 302 ? -26.736 12.427 48.463 1.00 90.62 302 LYS A CA 1
ATOM 2411 C C . LYS A 1 302 ? -28.245 12.224 48.601 1.00 90.62 302 LYS A C 1
ATOM 2413 O O . LYS A 1 302 ? -28.809 12.663 49.594 1.00 90.62 302 LYS A O 1
ATOM 2418 N N . GLU A 1 303 ? -28.891 11.566 47.640 1.00 88.88 303 GLU A N 1
ATOM 2419 C CA . GLU A 1 303 ? -30.321 11.231 47.732 1.00 88.88 303 GLU A CA 1
ATOM 2420 C C . GLU A 1 303 ? -30.608 10.328 48.939 1.00 88.88 303 GLU A C 1
ATOM 2422 O O . GLU A 1 303 ? -31.511 10.623 49.715 1.00 88.88 303 GLU A O 1
ATOM 2427 N N . GLU A 1 304 ? -29.794 9.290 49.151 1.00 90.31 304 GLU A N 1
ATOM 2428 C CA . GLU A 1 304 ? -29.905 8.386 50.304 1.00 90.31 304 GLU A CA 1
ATOM 2429 C C . GLU A 1 304 ? -29.744 9.137 51.635 1.00 90.31 304 GLU A C 1
ATOM 2431 O O . GLU A 1 304 ? -30.570 8.971 52.528 1.00 90.31 304 GLU A O 1
ATOM 2436 N N . THR A 1 305 ? -28.763 10.045 51.748 1.00 88.12 305 THR A N 1
ATOM 2437 C CA . THR A 1 305 ? -28.593 10.849 52.977 1.00 88.12 305 THR A CA 1
ATOM 2438 C C . THR A 1 305 ? -29.768 11.790 53.229 1.00 88.12 305 THR A C 1
ATOM 2440 O O . THR A 1 305 ? -30.144 12.008 54.377 1.00 88.12 305 THR A O 1
ATOM 2443 N N . ILE A 1 306 ? -30.361 12.362 52.177 1.00 89.19 306 ILE A N 1
ATOM 2444 C CA . ILE A 1 306 ? -31.551 13.212 52.313 1.00 89.19 306 ILE A CA 1
ATOM 2445 C C . ILE A 1 306 ? -32.740 12.384 52.808 1.00 89.19 306 ILE A C 1
ATOM 2447 O O . ILE A 1 306 ? -33.434 12.815 53.727 1.00 89.19 306 ILE A O 1
ATOM 2451 N N . ILE A 1 307 ? -32.958 11.194 52.244 1.00 88.06 307 ILE A N 1
ATOM 2452 C CA . ILE A 1 307 ? -34.041 10.294 52.661 1.00 88.06 307 ILE A CA 1
ATOM 2453 C C . ILE A 1 307 ? -33.866 9.869 54.126 1.00 88.06 307 ILE A C 1
ATOM 2455 O O . ILE A 1 307 ? -34.833 9.922 54.883 1.00 88.06 307 ILE A O 1
ATOM 2459 N N . GLU A 1 308 ? -32.649 9.510 54.544 1.00 85.19 308 GLU A N 1
ATOM 2460 C CA . GLU A 1 308 ? -32.348 9.161 55.940 1.00 85.19 308 GLU A CA 1
ATOM 2461 C C . GLU A 1 308 ? -32.625 10.327 56.899 1.00 85.19 308 GLU A C 1
ATOM 2463 O O . GLU A 1 308 ? -33.262 10.128 57.933 1.00 85.19 308 GLU A O 1
ATOM 2468 N N . MET A 1 309 ? -32.224 11.555 56.541 1.00 80.31 309 MET A N 1
ATOM 2469 C CA . MET A 1 309 ? -32.534 12.740 57.351 1.00 80.31 309 MET A CA 1
ATOM 2470 C C . MET A 1 309 ? -34.047 12.940 57.503 1.00 80.31 309 MET A C 1
ATOM 2472 O O . MET A 1 309 ? -34.509 13.176 58.616 1.00 80.31 309 MET A O 1
ATOM 2476 N N . PHE A 1 310 ? -34.828 12.800 56.427 1.00 82.69 310 PHE A N 1
ATOM 2477 C CA . PHE A 1 310 ? -36.287 12.951 56.490 1.00 82.69 310 PHE A CA 1
ATOM 2478 C C . PHE A 1 310 ? -36.998 11.827 57.253 1.00 82.69 310 PHE A C 1
ATOM 2480 O O . PHE A 1 310 ? -38.037 12.087 57.842 1.00 82.69 310 PHE A O 1
ATOM 2487 N N . GLN A 1 311 ? -36.472 10.598 57.261 1.00 76.56 311 GLN A N 1
ATOM 2488 C CA . GLN A 1 311 ? -37.029 9.501 58.068 1.00 76.56 311 GLN A CA 1
ATOM 2489 C C . GLN A 1 311 ? -36.685 9.614 59.558 1.00 76.56 311 GLN A C 1
ATOM 2491 O O . GLN A 1 311 ? -37.369 9.021 60.388 1.00 76.56 311 GLN A O 1
ATOM 2496 N N . SER A 1 312 ? -35.611 10.333 59.891 1.00 70.56 312 SER A N 1
ATOM 2497 C CA . SER A 1 312 ? -35.191 10.583 61.275 1.00 70.56 312 SER A CA 1
ATOM 2498 C C . SER A 1 312 ? -35.902 11.765 61.953 1.00 70.56 312 SER A C 1
ATOM 2500 O O . SER A 1 312 ? -35.729 11.949 63.158 1.00 70.56 312 SER A O 1
ATOM 2502 N N . PHE A 1 313 ? -36.666 12.551 61.186 1.00 60.09 313 PHE A N 1
ATOM 2503 C CA . PHE A 1 313 ? -37.511 13.657 61.650 1.00 60.09 313 PHE A CA 1
ATOM 2504 C C . PHE A 1 313 ? -38.945 13.185 61.903 1.00 60.09 313 PHE A C 1
ATOM 2506 O O . PHE A 1 313 ? -39.544 13.681 62.883 1.00 60.09 313 PHE A O 1
#

Organism: NCBI:txid1764295

pLDDT: mean 73.56, std 16.06, range [30.83, 91.06]